Protein AF-A0A067GSX4-F1 (afdb_monomer)

Foldseek 3Di:
DVVLCVVLVVVCVVPVLPLVSLVSNLVVCVVVLVLVVSLVSLVVNLVSCPPPALLSQLVSLLSNLVSCVSVVHPNVVNVCSLVPGLVVLVVDPRHPVLSSLLSNLVSLVVCVVVVNNVVVPCPLVVSLVVCLPCVSAPPDLSSLLSNLLSCLQNVVLVSSVVRLVVLVVVLVPDDPVVVVVCVVSNVSSVVSNVVSVD

Radius of gyration: 17.96 Å; Cα contacts (8 Å, |Δi|>4): 213; chains: 1; bounding box: 49×36×46 Å

Secon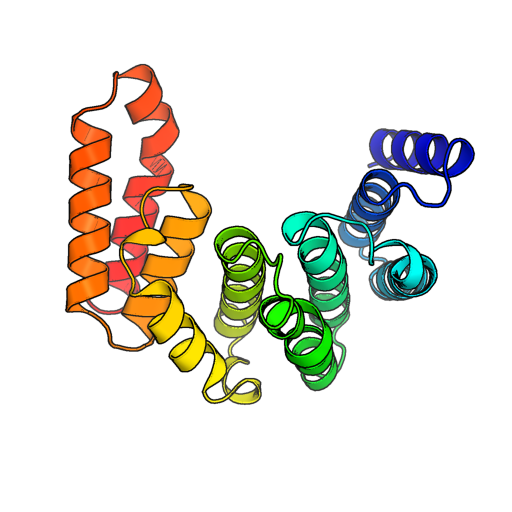dary structure (DSSP, 8-state):
-HHHHHHHHHHHHH-TT-HHHHHHHHHHHHHTT-HHHHHHHHHHHGGGGGGS-HHHHHHHHHHHHHHHHHTT--HHHHHHHIIIIIGGGGGSTT--HHHHHHHHHHHHHHHHHTT-GGGGTTHHHHHHHHHTSGGGTTS-HHHHHHHHHHHHHHT-HHHHHHHHHHHHHHHHTS-HHHHHHHHHHHHHHHHHHHHTT-

Solvent-accessible surface area (backbone atoms only — not comparable to full-atom values): 10729 Å² total; per-residue (Å²): 102,68,72,53,41,54,51,17,54,53,44,36,72,76,38,77,69,40,66,65,29,52,46,45,37,37,52,40,28,51,74,72,68,37,20,70,60,29,35,53,56,50,61,74,50,49,84,55,35,81,83,48,56,47,43,59,36,25,44,52,48,46,52,39,31,47,25,36,56,79,58,70,45,66,65,66,58,35,50,50,39,40,58,69,48,38,57,47,44,70,76,42,97,83,45,48,58,71,46,34,48,41,46,50,44,58,49,50,53,55,36,44,77,69,71,50,43,72,84,57,59,63,53,62,50,58,51,28,64,65,57,65,44,67,88,63,51,87,76,44,73,69,47,40,48,44,45,38,46,36,21,34,71,64,67,42,46,73,59,24,51,51,51,52,52,50,51,53,56,53,45,74,72,44,57,67,75,56,31,65,72,44,44,64,58,58,49,51,49,53,51,48,38,55,76,54,73,103

Sequence (198 aa):
MSDAEEAAKKGLKINKHDCWSQHALCHVLQHDCCFKEAVQFMEECSSTWSSCSSFMYTHNWWHVALCYLEGHSPMRKVLEIYDNHIWKELEKPDAVHPEVYLNALGLLLRVYVRGELDVFGNRLKVLADCVADQANWYLECHLDLLILWALANTGEVSKAEDLLKGLKSRHSKMIKKKQELMQTGVQVSSDICLICHL

Structure (mmCIF, N/CA/C/O backbone):
data_AF-A0A067GSX4-F1
#
_entry.id   AF-A0A067GSX4-F1
#
loop_
_atom_site.group_PDB
_atom_site.id
_atom_site.type_symbol
_atom_site.label_atom_id
_atom_site.label_alt_id
_atom_site.label_comp_id
_atom_site.label_asym_id
_atom_site.label_entity_id
_atom_site.label_seq_id
_atom_site.pdbx_PDB_ins_code
_atom_site.Cartn_x
_atom_site.Cartn_y
_atom_site.Cartn_z
_atom_site.occupancy
_atom_site.B_iso_or_equiv
_atom_site.auth_seq_id
_atom_site.auth_comp_id
_atom_site.auth_asym_id
_atom_site.auth_atom_id
_atom_site.pdbx_PDB_model_num
ATOM 1 N N . MET A 1 1 ? 8.974 18.436 -10.422 1.00 90.19 1 MET A N 1
ATOM 2 C CA . MET A 1 1 ? 9.584 17.091 -10.360 1.00 90.19 1 MET A CA 1
ATOM 3 C C . MET A 1 1 ? 11.029 17.013 -10.857 1.00 90.19 1 MET A C 1
ATOM 5 O O . MET A 1 1 ? 11.680 16.042 -10.506 1.00 90.19 1 MET A O 1
ATOM 9 N N . SER A 1 2 ? 11.569 18.016 -11.572 1.00 93.06 2 SER A N 1
ATOM 10 C CA . SER A 1 2 ? 12.947 17.982 -12.115 1.00 93.06 2 SER A CA 1
ATOM 11 C C . SER A 1 2 ? 14.030 17.600 -11.092 1.00 93.06 2 SER A C 1
ATOM 13 O O . SER A 1 2 ? 14.802 16.681 -11.338 1.00 93.06 2 SER A O 1
ATOM 15 N N . ASP A 1 3 ? 14.056 18.240 -9.918 1.00 96.25 3 ASP A N 1
ATOM 16 C CA . ASP A 1 3 ? 15.073 17.953 -8.890 1.00 96.25 3 ASP A CA 1
ATOM 17 C C . ASP A 1 3 ? 14.975 16.514 -8.353 1.00 96.25 3 ASP A C 1
ATOM 19 O O . ASP A 1 3 ? 15.987 15.864 -8.092 1.00 96.25 3 ASP A O 1
ATOM 23 N N . ALA A 1 4 ? 13.749 15.992 -8.220 1.00 95.94 4 ALA A N 1
ATOM 24 C CA . ALA A 1 4 ? 13.504 14.618 -7.785 1.00 95.94 4 ALA A CA 1
ATOM 25 C C . ALA A 1 4 ? 13.972 13.607 -8.842 1.00 95.94 4 ALA A C 1
ATOM 27 O O . ALA A 1 4 ? 14.595 12.601 -8.503 1.00 95.94 4 ALA A O 1
ATOM 28 N N . GLU A 1 5 ? 13.729 13.899 -10.121 1.00 97.81 5 GLU A N 1
ATOM 29 C CA . GLU A 1 5 ? 14.196 13.081 -11.238 1.00 97.81 5 GLU A CA 1
ATOM 30 C C . GLU A 1 5 ? 15.725 13.044 -11.315 1.00 97.81 5 GLU A C 1
ATOM 32 O O . GLU A 1 5 ? 16.314 11.967 -11.441 1.00 97.81 5 GLU A O 1
ATOM 37 N N . GLU A 1 6 ? 16.385 14.200 -11.202 1.00 98.12 6 GLU A N 1
ATOM 38 C CA . GLU A 1 6 ? 17.846 14.284 -11.206 1.00 98.12 6 GLU A CA 1
ATOM 39 C C . GLU A 1 6 ? 18.449 13.502 -10.033 1.00 98.12 6 GLU A C 1
ATOM 41 O O . GLU A 1 6 ? 19.374 12.704 -10.230 1.00 98.12 6 GLU A O 1
ATOM 46 N N . ALA A 1 7 ? 17.904 13.680 -8.826 1.00 98.00 7 ALA A N 1
ATOM 47 C CA . ALA A 1 7 ? 18.359 12.980 -7.631 1.00 98.00 7 ALA A CA 1
ATOM 48 C C . ALA A 1 7 ? 18.195 11.457 -7.763 1.00 98.00 7 ALA A C 1
ATOM 50 O O . ALA A 1 7 ? 19.156 10.719 -7.524 1.00 98.00 7 ALA A O 1
ATOM 51 N N . ALA A 1 8 ? 17.028 10.986 -8.214 1.00 97.75 8 ALA A N 1
ATOM 52 C CA . ALA A 1 8 ? 16.771 9.565 -8.438 1.00 97.75 8 ALA A CA 1
ATOM 53 C C . ALA A 1 8 ? 17.724 8.983 -9.495 1.00 97.75 8 ALA A C 1
ATOM 55 O O . ALA A 1 8 ? 18.383 7.969 -9.257 1.00 97.75 8 ALA A O 1
ATOM 56 N N . LYS A 1 9 ? 17.900 9.665 -10.636 1.00 97.94 9 LYS A N 1
ATOM 57 C CA . LYS A 1 9 ? 18.846 9.246 -11.685 1.00 97.94 9 LYS A CA 1
ATOM 58 C C . LYS A 1 9 ? 20.288 9.213 -11.183 1.00 97.94 9 LYS A C 1
ATOM 60 O O . LYS A 1 9 ? 21.050 8.333 -11.582 1.00 97.94 9 LYS A O 1
ATOM 65 N N . LYS A 1 10 ? 20.691 10.149 -10.321 1.00 98.25 10 LYS A N 1
ATOM 66 C CA . LYS A 1 10 ? 22.022 10.145 -9.700 1.00 98.25 10 LYS A CA 1
ATOM 67 C C . LYS A 1 10 ? 22.201 8.946 -8.767 1.00 98.25 10 LYS A C 1
ATOM 69 O O . LYS A 1 10 ? 23.243 8.299 -8.843 1.00 98.25 10 LYS A O 1
ATOM 74 N N . GLY A 1 11 ? 21.196 8.619 -7.955 1.00 98.12 11 GLY A N 1
ATOM 75 C CA . GLY A 1 11 ? 21.188 7.415 -7.120 1.00 98.12 11 GLY A CA 1
ATOM 76 C C . GLY A 1 11 ? 21.343 6.140 -7.951 1.00 98.12 11 GLY A C 1
ATOM 77 O O . GLY A 1 11 ? 22.254 5.353 -7.706 1.00 98.12 11 GLY A O 1
ATOM 78 N N . LEU A 1 12 ? 20.564 6.010 -9.028 1.00 97.94 12 LEU A N 1
ATOM 79 C CA . LEU A 1 12 ? 20.629 4.861 -9.943 1.00 97.94 12 LEU A CA 1
ATOM 80 C C . LEU A 1 12 ? 21.965 4.741 -10.691 1.00 97.94 12 LEU A C 1
ATOM 82 O O . LEU A 1 12 ? 22.393 3.631 -11.004 1.00 97.94 12 LEU A O 1
ATOM 86 N N . LYS A 1 13 ? 22.647 5.860 -10.968 1.00 98.19 13 LYS A N 1
ATOM 87 C CA . LYS A 1 13 ? 24.012 5.847 -11.526 1.00 98.19 13 LYS A CA 1
ATOM 88 C C . LYS A 1 13 ? 25.040 5.296 -10.535 1.00 98.19 13 LYS A C 1
ATOM 90 O O . LYS A 1 13 ? 26.019 4.700 -10.972 1.00 98.19 13 LYS A O 1
ATOM 95 N N . ILE A 1 14 ? 24.843 5.515 -9.234 1.00 98.19 14 ILE A N 1
ATOM 96 C CA . ILE A 1 14 ? 25.723 5.003 -8.171 1.00 98.19 14 ILE A CA 1
ATOM 97 C C . ILE A 1 14 ? 25.418 3.528 -7.902 1.00 98.19 14 ILE A C 1
ATOM 99 O O . ILE A 1 14 ? 26.329 2.705 -7.857 1.00 98.19 14 ILE A O 1
ATOM 103 N N . ASN A 1 15 ? 24.139 3.193 -7.739 1.00 97.31 15 ASN A N 1
ATOM 104 C CA . ASN A 1 15 ? 23.663 1.836 -7.527 1.00 97.31 15 ASN A CA 1
ATOM 105 C C . ASN A 1 15 ? 22.356 1.617 -8.294 1.00 97.31 15 ASN A C 1
ATOM 107 O O . ASN A 1 15 ? 21.288 2.065 -7.878 1.00 97.31 15 ASN A O 1
ATOM 111 N N . LYS A 1 16 ? 22.428 0.857 -9.389 1.00 95.69 16 LYS A N 1
ATOM 112 C CA . LYS A 1 16 ? 21.255 0.544 -10.216 1.00 95.69 16 LYS A CA 1
ATOM 113 C C . LYS A 1 16 ? 20.190 -0.264 -9.458 1.00 95.69 16 LYS A C 1
ATOM 115 O O . LYS A 1 16 ? 19.022 -0.226 -9.835 1.00 95.69 16 LYS A O 1
ATOM 120 N N . HIS A 1 17 ? 20.576 -0.984 -8.404 1.00 96.88 17 HIS A N 1
ATOM 121 C CA . HIS A 1 17 ? 19.686 -1.819 -7.590 1.00 96.88 17 HIS A CA 1
ATOM 122 C C . HIS A 1 17 ? 19.126 -1.081 -6.362 1.00 96.88 17 HIS A C 1
ATOM 124 O O . HIS A 1 17 ? 18.535 -1.706 -5.485 1.00 96.88 17 HIS A O 1
ATOM 130 N N . ASP A 1 18 ? 19.329 0.235 -6.256 1.00 97.62 18 ASP A N 1
ATOM 131 C CA . ASP A 1 18 ? 18.790 1.016 -5.147 1.00 97.62 18 ASP A CA 1
ATOM 132 C C . ASP A 1 18 ? 17.261 1.154 -5.254 1.00 97.62 18 ASP A C 1
ATOM 134 O O . ASP A 1 18 ? 16.740 1.961 -6.027 1.00 97.62 18 ASP A O 1
ATOM 138 N N . CYS A 1 19 ? 16.537 0.352 -4.467 1.00 97.62 19 CYS A N 1
ATOM 139 C CA . CYS A 1 19 ? 15.072 0.280 -4.505 1.00 97.62 19 CYS A CA 1
ATOM 140 C C . CYS A 1 19 ? 14.373 1.616 -4.199 1.00 97.62 19 CYS A C 1
ATOM 142 O O . CYS A 1 19 ? 13.288 1.864 -4.721 1.00 97.62 19 CYS A O 1
ATOM 144 N N . TRP A 1 20 ? 15.001 2.494 -3.410 1.00 98.00 20 TRP A N 1
ATOM 145 C CA . TRP A 1 20 ? 14.477 3.822 -3.088 1.00 98.00 20 TRP A CA 1
ATOM 146 C C . TRP A 1 20 ? 14.617 4.797 -4.256 1.00 98.00 20 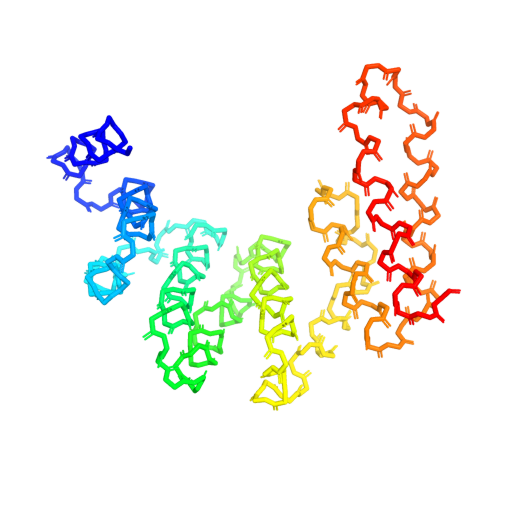TRP A C 1
ATOM 148 O O . TRP A 1 20 ? 13.688 5.548 -4.541 1.00 98.00 20 TRP A O 1
ATOM 158 N N . SER A 1 21 ? 15.739 4.767 -4.976 1.00 98.31 21 SER A N 1
ATOM 159 C CA . SER A 1 21 ? 15.932 5.575 -6.183 1.00 98.31 21 SER A CA 1
ATOM 160 C C . SER A 1 21 ? 15.008 5.119 -7.314 1.00 98.31 21 SER A C 1
ATOM 162 O O . SER A 1 21 ? 14.477 5.954 -8.044 1.00 98.31 21 SER A O 1
ATOM 164 N N . GLN A 1 22 ? 14.766 3.809 -7.438 1.00 98.38 22 GLN A N 1
ATOM 165 C CA . GLN A 1 22 ? 13.775 3.260 -8.373 1.00 98.38 22 GLN A CA 1
ATOM 166 C C . GLN A 1 22 ? 12.358 3.741 -8.011 1.00 98.38 22 GLN A C 1
ATOM 168 O O . GLN A 1 22 ? 11.659 4.297 -8.857 1.00 98.38 22 GLN A O 1
ATOM 173 N N . HIS A 1 23 ? 11.971 3.628 -6.739 1.00 98.31 23 HIS A N 1
ATOM 174 C CA . HIS A 1 23 ? 10.708 4.151 -6.211 1.00 98.31 23 HIS A CA 1
ATOM 175 C C . HIS A 1 23 ? 10.536 5.661 -6.464 1.00 98.31 23 HIS A C 1
ATOM 177 O O . HIS A 1 23 ? 9.504 6.103 -6.970 1.00 98.31 23 HIS A O 1
ATOM 183 N N . ALA A 1 24 ? 11.566 6.461 -6.180 1.00 98.31 24 ALA A N 1
ATOM 184 C CA . ALA A 1 24 ? 11.540 7.904 -6.401 1.00 98.31 24 ALA A CA 1
ATOM 185 C C . ALA A 1 24 ? 11.364 8.261 -7.886 1.00 98.31 24 ALA A C 1
ATOM 187 O O . ALA A 1 24 ? 10.609 9.177 -8.215 1.00 98.31 24 ALA A O 1
ATOM 188 N N . LEU A 1 25 ? 12.007 7.521 -8.797 1.00 98.31 25 LEU A N 1
ATOM 189 C CA . LEU A 1 25 ? 11.813 7.725 -10.233 1.00 98.31 25 LEU A CA 1
ATOM 190 C C . LEU A 1 25 ? 10.403 7.314 -10.684 1.00 98.31 25 LEU A C 1
ATOM 192 O O . LEU A 1 25 ? 9.808 8.000 -11.513 1.00 98.31 25 LEU A O 1
ATOM 196 N N . CYS A 1 26 ? 9.825 6.259 -10.103 1.00 98.44 26 CYS A N 1
ATOM 197 C CA . CYS A 1 26 ? 8.425 5.906 -10.344 1.00 98.44 26 CYS A CA 1
ATOM 198 C C . CYS A 1 26 ? 7.478 7.049 -9.959 1.00 98.44 26 CYS A C 1
ATOM 200 O O . CYS A 1 26 ? 6.568 7.366 -10.720 1.00 98.44 26 CYS A O 1
ATOM 202 N N . HIS A 1 27 ? 7.714 7.718 -8.827 1.00 98.12 27 HIS A N 1
ATOM 203 C CA . HIS A 1 27 ? 6.932 8.891 -8.432 1.00 98.12 27 HIS A CA 1
ATOM 204 C C . HIS A 1 27 ? 7.006 10.039 -9.445 1.00 98.12 27 HIS A C 1
ATOM 206 O O . HIS A 1 27 ? 5.991 10.690 -9.692 1.00 98.12 27 HIS A O 1
ATOM 212 N N . VAL A 1 28 ? 8.178 10.288 -10.038 1.00 98.31 28 VAL A N 1
ATOM 213 C CA . VAL A 1 28 ? 8.338 11.278 -11.120 1.00 98.31 28 VAL A CA 1
ATOM 214 C C . VAL A 1 28 ? 7.461 10.903 -12.310 1.00 98.31 28 VAL A C 1
ATOM 216 O O . VAL A 1 28 ? 6.629 11.701 -12.729 1.00 98.31 28 VAL A O 1
ATOM 219 N N . LEU A 1 29 ? 7.583 9.667 -12.798 1.00 98.31 29 LEU A N 1
ATOM 220 C CA . LEU A 1 29 ? 6.818 9.202 -13.957 1.00 98.31 29 LEU A CA 1
ATOM 221 C C . LEU A 1 29 ? 5.305 9.204 -13.687 1.00 98.31 29 LEU A C 1
ATOM 223 O O . LEU A 1 29 ? 4.525 9.562 -14.564 1.00 98.31 29 LEU A O 1
ATOM 227 N N . GLN A 1 30 ? 4.877 8.852 -12.472 1.00 96.88 30 GLN A N 1
ATOM 228 C CA . GLN A 1 30 ? 3.472 8.929 -12.066 1.00 96.88 30 GLN A CA 1
ATOM 229 C C . GLN A 1 30 ? 2.951 10.365 -12.027 1.00 96.88 30 GLN A C 1
ATOM 231 O O . GLN A 1 30 ? 1.843 10.615 -12.495 1.00 96.88 30 GLN A O 1
ATOM 236 N N . HIS A 1 31 ? 3.734 11.297 -11.481 1.00 97.06 31 HIS A N 1
ATOM 237 C CA . HIS A 1 31 ? 3.371 12.713 -11.447 1.00 97.06 31 HIS A CA 1
ATOM 238 C C . HIS A 1 31 ? 3.186 13.277 -12.860 1.00 97.06 31 HIS A C 1
ATOM 240 O O . HIS A 1 31 ? 2.263 14.053 -13.099 1.00 97.06 31 HIS A O 1
ATOM 246 N N . ASP A 1 32 ? 4.029 12.852 -13.797 1.00 97.56 32 ASP A N 1
ATOM 247 C CA . ASP A 1 32 ? 3.989 13.307 -15.187 1.00 97.56 32 ASP A CA 1
ATOM 248 C C . ASP A 1 32 ? 3.003 12.494 -16.054 1.00 97.56 32 ASP A C 1
ATOM 250 O O . ASP A 1 32 ? 2.958 12.650 -17.273 1.00 97.56 32 ASP A O 1
ATOM 254 N N . CYS A 1 33 ? 2.176 11.643 -15.431 1.00 97.94 33 CYS A N 1
ATOM 255 C CA . CYS A 1 33 ? 1.189 10.772 -16.079 1.00 97.94 33 CYS A CA 1
ATOM 256 C C . CYS A 1 33 ? 1.785 9.772 -17.095 1.00 97.94 33 CYS A C 1
ATOM 258 O O . CYS A 1 33 ? 1.066 9.201 -17.921 1.00 97.94 33 CYS A O 1
ATOM 260 N N . CYS A 1 34 ? 3.085 9.491 -17.005 1.00 98.25 34 CYS A N 1
ATOM 261 C CA . CYS A 1 34 ? 3.812 8.509 -17.809 1.00 98.25 34 CYS A CA 1
ATOM 262 C C . CYS A 1 34 ? 3.629 7.077 -17.268 1.00 98.25 34 CYS A C 1
ATOM 264 O O . CYS A 1 34 ? 4.590 6.346 -17.029 1.00 98.25 34 CYS A O 1
ATOM 266 N N . PHE A 1 35 ? 2.383 6.639 -17.062 1.00 98.44 35 PHE A N 1
ATOM 267 C CA . PHE A 1 35 ? 2.084 5.394 -16.336 1.00 98.44 35 PHE A CA 1
ATOM 268 C C . PHE A 1 35 ? 2.642 4.130 -16.999 1.00 98.44 35 PHE A C 1
ATOM 270 O O . PHE A 1 35 ? 3.138 3.242 -16.312 1.00 98.44 35 PHE A O 1
ATOM 277 N N . LYS A 1 36 ? 2.586 4.040 -18.333 1.00 98.19 36 LYS A N 1
ATOM 278 C CA . LYS A 1 36 ? 3.122 2.881 -19.069 1.00 98.19 36 LYS A CA 1
ATOM 279 C C . LYS A 1 36 ? 4.640 2.776 -18.928 1.00 98.19 36 LYS A C 1
ATOM 281 O O . LYS A 1 36 ? 5.158 1.683 -18.729 1.00 98.19 36 LYS A O 1
ATOM 286 N N . GLU A 1 37 ? 5.328 3.913 -18.994 1.00 98.50 37 GLU A N 1
ATOM 287 C CA . GLU A 1 37 ? 6.780 3.994 -18.810 1.00 98.50 37 GLU A CA 1
ATOM 288 C C . GLU A 1 37 ? 7.160 3.649 -17.367 1.00 98.50 37 GLU A C 1
ATOM 290 O O . GLU A 1 37 ? 8.111 2.903 -17.147 1.00 98.50 37 GLU A O 1
ATOM 295 N N . ALA A 1 38 ? 6.376 4.118 -16.388 1.00 98.56 38 ALA A N 1
ATOM 296 C CA . ALA A 1 38 ? 6.559 3.779 -14.980 1.00 98.56 38 ALA A CA 1
ATOM 297 C C . ALA A 1 38 ? 6.447 2.269 -14.731 1.00 98.56 38 ALA A C 1
ATOM 299 O O . ALA A 1 38 ? 7.326 1.699 -14.088 1.00 98.56 38 ALA A O 1
ATOM 300 N N . VAL A 1 39 ? 5.410 1.613 -15.272 1.00 98.62 39 VAL A N 1
ATOM 301 C CA . VAL A 1 39 ? 5.247 0.151 -15.176 1.00 98.62 39 VAL A CA 1
ATOM 302 C C . VAL A 1 39 ? 6.449 -0.559 -15.780 1.00 98.62 39 VAL A C 1
ATOM 304 O O . VAL A 1 39 ? 7.055 -1.381 -15.100 1.00 98.62 39 VAL A O 1
ATOM 307 N N . GLN A 1 40 ? 6.819 -0.220 -17.019 1.00 98.50 40 GLN A N 1
ATOM 308 C CA . GLN A 1 40 ? 7.935 -0.873 -17.700 1.00 98.50 40 GLN A CA 1
ATOM 309 C C . GLN A 1 40 ? 9.229 -0.747 -16.886 1.00 98.50 40 GLN A C 1
ATOM 311 O O . GLN A 1 40 ? 9.886 -1.747 -16.605 1.00 98.50 40 GLN A O 1
ATOM 316 N N . PHE A 1 41 ? 9.570 0.471 -16.462 1.00 98.44 41 PHE A N 1
ATOM 317 C CA . PHE A 1 41 ? 10.767 0.729 -15.669 1.00 98.44 41 PHE A CA 1
ATOM 318 C C . PHE A 1 41 ? 10.774 -0.059 -14.349 1.00 98.44 41 PHE A C 1
ATOM 320 O O . PHE A 1 41 ? 11.785 -0.659 -13.977 1.00 98.44 41 PHE A O 1
ATOM 327 N N . MET A 1 42 ? 9.647 -0.070 -13.637 1.00 98.38 42 MET A N 1
ATOM 328 C CA . MET A 1 42 ? 9.526 -0.747 -12.348 1.00 98.38 42 MET A CA 1
ATOM 329 C C . MET A 1 42 ? 9.597 -2.270 -12.497 1.00 98.38 42 MET A C 1
ATOM 331 O O . MET A 1 42 ? 10.323 -2.921 -11.745 1.00 98.38 42 MET A O 1
ATOM 335 N N . GLU A 1 43 ? 8.921 -2.851 -13.489 1.00 98.06 43 GLU A N 1
ATOM 336 C CA . GLU A 1 43 ? 8.983 -4.291 -13.759 1.00 98.06 43 GLU A CA 1
ATOM 337 C C . GLU A 1 43 ? 10.401 -4.736 -14.159 1.00 98.06 43 GLU A C 1
ATOM 339 O O . GLU A 1 43 ? 10.874 -5.760 -13.660 1.00 98.06 43 GLU A O 1
ATOM 344 N N . GLU A 1 44 ? 11.131 -3.941 -14.952 1.00 98.00 44 GLU A N 1
ATOM 345 C CA . GLU A 1 44 ? 12.546 -4.191 -15.283 1.00 98.00 44 GLU A CA 1
ATOM 346 C C . GLU A 1 44 ? 13.452 -4.212 -14.035 1.00 98.00 44 GLU A C 1
ATOM 348 O O . GLU A 1 44 ? 14.432 -4.960 -13.982 1.00 98.00 44 GLU A O 1
ATOM 353 N N . CYS A 1 45 ? 13.120 -3.423 -13.010 1.00 97.62 45 CYS A N 1
ATOM 354 C CA . CYS A 1 45 ? 13.859 -3.371 -11.747 1.00 97.62 45 CYS A CA 1
ATOM 355 C C . CYS A 1 45 ? 13.451 -4.460 -10.743 1.00 97.62 45 CYS A C 1
ATOM 357 O O . CYS A 1 45 ? 14.201 -4.737 -9.803 1.00 97.62 45 CYS A O 1
ATOM 359 N N . SER A 1 46 ? 12.281 -5.076 -10.917 1.00 97.62 46 SER A N 1
ATOM 360 C CA . SER A 1 46 ? 11.605 -5.868 -9.880 1.00 97.62 46 SER A CA 1
ATOM 361 C C . SER A 1 46 ? 12.406 -7.046 -9.317 1.00 97.62 46 SER A C 1
ATOM 363 O O . SER A 1 46 ? 12.290 -7.374 -8.134 1.00 97.62 46 SER A O 1
ATOM 365 N N . SER A 1 47 ? 13.288 -7.641 -10.126 1.00 96.88 47 SER A N 1
ATOM 366 C CA . SER A 1 47 ? 14.185 -8.726 -9.701 1.00 96.88 47 SER A CA 1
ATOM 367 C C . SER A 1 47 ? 15.150 -8.321 -8.579 1.00 96.88 47 SER A C 1
ATOM 369 O O . SER A 1 47 ? 15.662 -9.182 -7.870 1.00 96.88 47 SER A O 1
ATOM 371 N N . THR A 1 48 ? 15.374 -7.019 -8.384 1.00 97.00 48 THR A N 1
ATOM 372 C CA . THR A 1 48 ? 16.266 -6.479 -7.347 1.00 97.00 48 THR A CA 1
ATOM 373 C C . THR A 1 48 ? 15.586 -6.306 -5.989 1.00 97.00 48 THR A C 1
ATOM 375 O O . THR A 1 48 ? 16.267 -6.081 -4.991 1.00 97.00 48 THR A O 1
ATOM 378 N N . TRP A 1 49 ? 14.257 -6.431 -5.915 1.00 97.62 49 TRP A N 1
ATOM 379 C CA . TRP A 1 49 ? 13.507 -6.148 -4.687 1.00 97.62 49 TRP A CA 1
ATOM 380 C C . TRP A 1 49 ? 13.413 -7.329 -3.725 1.00 97.62 49 TRP A C 1
ATOM 382 O O . TRP A 1 49 ? 12.971 -7.152 -2.595 1.00 97.62 49 TRP A O 1
ATOM 392 N N . SER A 1 50 ? 13.818 -8.537 -4.127 1.00 90.62 50 SER A N 1
ATOM 393 C CA . SER A 1 50 ? 13.684 -9.732 -3.281 1.00 90.62 50 SER A CA 1
ATOM 394 C C . SER A 1 50 ? 14.474 -9.651 -1.971 1.00 90.62 50 SER A C 1
ATOM 396 O O . SER A 1 50 ? 14.163 -10.383 -1.039 1.00 90.62 50 SER A O 1
ATOM 398 N N . SER A 1 51 ? 15.490 -8.785 -1.907 1.00 90.94 51 SER A N 1
ATOM 399 C CA . SER A 1 51 ? 16.291 -8.506 -0.709 1.00 90.94 51 SER A CA 1
ATOM 400 C C . SER A 1 51 ? 15.840 -7.262 0.070 1.00 90.94 51 SER A C 1
ATOM 402 O O . SER A 1 51 ? 16.517 -6.862 1.014 1.00 90.94 51 SER A O 1
ATOM 404 N N . CYS A 1 52 ? 14.761 -6.596 -0.347 1.00 95.31 52 CYS A N 1
ATOM 405 C CA . CYS A 1 52 ? 14.199 -5.454 0.371 1.00 95.31 52 CYS A CA 1
ATOM 406 C C . CYS A 1 52 ? 13.414 -5.907 1.608 1.00 95.31 52 CYS A C 1
ATOM 408 O O . CYS A 1 52 ? 13.031 -7.069 1.724 1.00 95.31 52 CYS A O 1
ATOM 410 N N . SER A 1 53 ? 13.122 -4.964 2.511 1.00 96.81 53 SER A N 1
ATOM 411 C CA . SER A 1 53 ? 12.117 -5.194 3.552 1.00 96.81 53 SER A CA 1
ATOM 412 C C . SER A 1 53 ? 10.746 -5.476 2.934 1.00 96.81 53 SER A C 1
ATOM 414 O O . SER A 1 53 ? 10.470 -5.043 1.807 1.00 96.81 53 SER A O 1
ATOM 416 N N . SER A 1 54 ? 9.862 -6.132 3.691 1.00 97.38 54 SER A N 1
ATOM 417 C CA . SER A 1 54 ? 8.483 -6.378 3.261 1.00 97.38 54 SER A CA 1
ATOM 418 C C . SER A 1 54 ? 7.772 -5.082 2.870 1.00 97.38 54 SER A C 1
ATOM 420 O O . SER A 1 54 ? 7.083 -5.068 1.846 1.00 97.38 54 SER A O 1
ATOM 422 N N . PHE A 1 55 ? 8.003 -3.973 3.592 1.00 97.31 55 PHE A N 1
ATOM 423 C CA . PHE A 1 55 ? 7.523 -2.651 3.188 1.00 97.31 55 PHE A CA 1
ATOM 424 C C . PHE A 1 55 ? 7.979 -2.290 1.778 1.00 97.31 55 PHE A C 1
ATOM 426 O O . PHE A 1 55 ? 7.133 -2.140 0.907 1.00 97.31 55 PHE A O 1
ATOM 433 N N . MET A 1 56 ? 9.285 -2.170 1.517 1.00 98.00 56 MET A N 1
ATOM 434 C CA . MET A 1 56 ? 9.746 -1.659 0.220 1.00 98.00 56 MET A CA 1
ATOM 435 C C . MET A 1 56 ? 9.462 -2.614 -0.937 1.00 98.00 56 MET A C 1
ATOM 437 O O . MET A 1 56 ? 9.141 -2.151 -2.031 1.00 98.00 56 MET A O 1
ATOM 441 N N . TYR A 1 57 ? 9.518 -3.928 -0.704 1.00 98.56 57 TYR A N 1
ATOM 442 C CA . TYR A 1 57 ? 9.128 -4.914 -1.708 1.00 98.56 57 TYR A CA 1
ATOM 443 C C . TYR A 1 57 ? 7.661 -4.729 -2.117 1.00 98.56 57 TYR A C 1
ATOM 445 O O . TYR A 1 57 ? 7.360 -4.527 -3.295 1.00 98.56 57 TYR A O 1
ATOM 453 N N . THR A 1 58 ? 6.743 -4.740 -1.146 1.00 98.56 58 THR A N 1
ATOM 454 C CA . THR A 1 58 ? 5.307 -4.618 -1.439 1.00 98.56 58 THR A CA 1
ATOM 455 C C . THR A 1 58 ? 4.919 -3.212 -1.883 1.00 98.56 58 THR A C 1
ATOM 457 O O . THR A 1 58 ? 4.024 -3.072 -2.713 1.00 98.56 58 THR A O 1
ATOM 460 N N . HIS A 1 59 ? 5.612 -2.175 -1.414 1.00 98.44 59 HIS A N 1
ATOM 461 C CA . HIS A 1 59 ? 5.353 -0.786 -1.783 1.00 98.44 59 HIS A CA 1
ATOM 462 C C . HIS A 1 59 ? 5.756 -0.491 -3.233 1.00 98.44 59 HIS A C 1
ATOM 464 O O . HIS A 1 59 ? 5.008 0.154 -3.966 1.00 98.44 59 HIS A O 1
ATOM 470 N N . ASN A 1 60 ? 6.882 -1.028 -3.709 1.00 98.69 60 ASN A N 1
ATOM 471 C CA . ASN A 1 60 ? 7.260 -0.895 -5.118 1.00 98.69 60 ASN A CA 1
ATOM 472 C C . ASN A 1 60 ? 6.233 -1.559 -6.044 1.00 98.69 60 ASN A C 1
ATOM 474 O O . ASN A 1 60 ? 5.793 -0.946 -7.019 1.00 98.69 60 ASN A O 1
ATOM 478 N N . TRP A 1 61 ? 5.768 -2.760 -5.698 1.00 98.81 61 TRP A N 1
ATOM 479 C CA . TRP A 1 61 ? 4.676 -3.412 -6.422 1.00 98.81 61 TRP A CA 1
ATOM 480 C C . TRP A 1 61 ? 3.350 -2.656 -6.310 1.00 98.81 61 TRP A C 1
ATOM 482 O O . TRP A 1 61 ? 2.607 -2.558 -7.285 1.00 98.81 61 TRP A O 1
ATOM 492 N N . TRP A 1 62 ? 3.067 -2.044 -5.165 1.00 98.69 62 TRP A N 1
ATOM 493 C CA . TRP A 1 62 ? 1.904 -1.183 -4.989 1.00 98.69 62 TRP A CA 1
ATOM 494 C C . TRP A 1 62 ? 1.908 0.007 -5.962 1.00 98.69 62 TRP A C 1
ATOM 496 O O . TRP A 1 62 ? 0.881 0.304 -6.575 1.00 98.69 62 TRP A O 1
ATOM 506 N N . HIS A 1 63 ? 3.065 0.633 -6.202 1.00 98.69 63 HIS A N 1
ATOM 507 C CA . HIS A 1 63 ? 3.200 1.679 -7.222 1.00 98.69 63 HIS A CA 1
ATOM 508 C C . HIS A 1 63 ? 2.959 1.165 -8.646 1.00 98.69 63 HIS A C 1
ATOM 510 O O . HIS A 1 63 ? 2.309 1.855 -9.435 1.00 98.69 63 HIS A O 1
ATOM 516 N N . VAL A 1 64 ? 3.411 -0.051 -8.970 1.00 98.75 64 VAL A N 1
ATOM 517 C CA . VAL A 1 64 ? 3.098 -0.704 -10.255 1.00 98.75 64 VAL A CA 1
ATOM 518 C C . VAL A 1 64 ? 1.587 -0.895 -10.405 1.00 98.75 64 VAL A C 1
ATOM 520 O O . VAL A 1 64 ? 1.015 -0.518 -11.429 1.00 98.75 64 VAL A O 1
ATOM 523 N N . ALA A 1 65 ? 0.915 -1.399 -9.364 1.00 98.69 65 ALA A N 1
ATOM 524 C CA . ALA A 1 65 ? -0.538 -1.560 -9.344 1.00 98.69 65 ALA A CA 1
ATOM 525 C C . ALA A 1 65 ? -1.272 -0.225 -9.556 1.00 98.69 65 ALA A C 1
ATOM 527 O O . ALA A 1 65 ? -2.235 -0.166 -10.324 1.00 98.69 65 ALA A O 1
ATOM 528 N N . LEU A 1 66 ? -0.792 0.860 -8.941 1.00 98.19 66 LEU A N 1
ATOM 529 C CA . LEU A 1 66 ? -1.339 2.196 -9.173 1.00 98.19 66 LEU A CA 1
ATOM 530 C C . LEU A 1 66 ? -1.131 2.681 -10.604 1.00 98.19 66 LEU A C 1
ATOM 532 O O . LEU A 1 66 ? -2.050 3.250 -11.180 1.00 98.19 66 LEU A O 1
ATOM 536 N N . CYS A 1 67 ? 0.037 2.455 -11.202 1.00 98.56 67 CYS A N 1
ATOM 537 C CA . CYS A 1 67 ? 0.264 2.841 -12.594 1.00 98.56 67 CYS A CA 1
ATOM 538 C C . CYS A 1 67 ? -0.660 2.076 -13.551 1.00 98.56 67 CYS A C 1
ATOM 540 O O . CYS A 1 67 ? -1.190 2.671 -14.487 1.00 98.56 67 CYS A O 1
ATOM 542 N N . TYR A 1 68 ? -0.918 0.789 -13.297 1.00 98.44 68 TYR A N 1
ATOM 543 C CA . TYR A 1 68 ? -1.933 0.042 -14.043 1.00 98.44 68 TYR A CA 1
ATOM 544 C C . TYR A 1 68 ? -3.330 0.659 -13.880 1.00 98.44 68 TYR A C 1
ATOM 546 O O . TYR A 1 68 ? -4.042 0.826 -14.873 1.00 98.44 68 TYR A O 1
ATOM 554 N N . LEU A 1 69 ? -3.698 1.033 -12.652 1.00 96.56 69 LEU A N 1
ATOM 555 C CA . LEU A 1 69 ? -4.995 1.623 -12.325 1.00 96.56 69 LEU A CA 1
ATOM 556 C C . LEU A 1 69 ? -5.205 2.997 -12.992 1.00 96.56 69 LEU A C 1
ATOM 558 O O . LEU A 1 69 ? -6.202 3.196 -13.681 1.00 96.56 69 LEU A O 1
ATOM 562 N N . GLU A 1 70 ? -4.259 3.927 -12.839 1.00 96.44 70 GLU A N 1
ATOM 563 C CA . GLU A 1 70 ? -4.322 5.276 -13.434 1.00 96.44 70 GLU A CA 1
ATOM 564 C C . GLU A 1 70 ? -4.126 5.253 -14.959 1.00 96.44 70 GLU A C 1
ATOM 566 O O . GLU A 1 70 ? -4.704 6.047 -15.703 1.00 96.44 70 GLU A O 1
ATOM 571 N N . GLY A 1 71 ? -3.352 4.288 -15.458 1.00 96.62 71 GLY A N 1
ATOM 572 C CA . GLY A 1 71 ? -3.149 4.038 -16.882 1.00 96.62 71 GLY A CA 1
ATOM 573 C C . GLY A 1 71 ? -4.323 3.341 -17.578 1.00 96.62 71 GLY A C 1
ATOM 574 O O . GLY A 1 71 ? -4.176 2.969 -18.742 1.00 96.62 71 GLY A O 1
ATOM 575 N N . HIS A 1 72 ? -5.458 3.145 -16.893 1.00 94.69 72 HIS A N 1
ATOM 576 C CA . HIS A 1 72 ? -6.670 2.491 -17.408 1.00 94.69 72 HIS A CA 1
ATOM 577 C C . HIS A 1 72 ? -6.424 1.075 -17.957 1.00 94.69 72 HIS A C 1
ATOM 579 O O . HIS A 1 72 ? -7.051 0.637 -18.924 1.00 94.69 72 HIS A O 1
ATOM 585 N N . SER A 1 73 ? -5.486 0.345 -17.354 1.00 97.12 73 SER A N 1
ATOM 586 C CA . SER A 1 73 ? -5.291 -1.072 -17.664 1.00 97.12 73 SER A CA 1
ATOM 587 C C . SER A 1 73 ? -6.441 -1.911 -17.097 1.00 97.12 73 SER A C 1
ATOM 589 O O . SER A 1 73 ? -7.097 -1.490 -16.143 1.00 97.12 73 SER A O 1
ATOM 591 N N . PRO A 1 74 ? -6.701 -3.116 -17.640 1.00 97.19 74 PRO A N 1
ATOM 592 C CA . PRO A 1 74 ? -7.734 -3.991 -17.096 1.00 97.19 74 PRO A CA 1
ATOM 593 C C . PRO A 1 74 ? -7.510 -4.267 -15.605 1.00 97.19 74 PRO A C 1
ATOM 595 O O . PRO A 1 74 ? -6.402 -4.637 -15.216 1.00 97.19 74 PRO A O 1
ATOM 598 N N . MET A 1 75 ? -8.564 -4.182 -14.786 1.00 97.50 75 MET A N 1
ATOM 599 C CA . MET A 1 75 ? -8.481 -4.367 -13.325 1.00 97.50 75 MET A CA 1
ATOM 600 C C . MET A 1 75 ? -7.841 -5.704 -12.917 1.00 97.50 75 MET A C 1
ATOM 602 O O . MET A 1 75 ? -7.177 -5.799 -11.888 1.00 97.50 75 MET A O 1
ATOM 606 N N . ARG A 1 76 ? -7.949 -6.730 -13.773 1.00 97.56 76 ARG A N 1
ATOM 607 C CA . ARG A 1 76 ? -7.259 -8.015 -13.592 1.00 97.56 76 ARG A CA 1
ATOM 608 C C . ARG A 1 76 ? -5.746 -7.853 -13.390 1.00 97.56 76 ARG A C 1
ATOM 610 O O . ARG A 1 76 ? -5.183 -8.605 -12.610 1.00 97.56 76 ARG A O 1
ATOM 617 N N . LYS A 1 77 ? -5.098 -6.867 -14.021 1.00 98.12 77 LYS A N 1
ATOM 618 C CA . LYS A 1 77 ? -3.668 -6.579 -13.812 1.00 98.12 77 LYS A CA 1
ATOM 619 C C . LYS A 1 77 ? -3.380 -6.081 -12.398 1.00 98.12 77 LYS A C 1
ATOM 621 O O . LYS A 1 77 ? -2.422 -6.523 -11.781 1.00 98.12 77 LYS A O 1
ATOM 626 N N . VAL A 1 78 ? -4.235 -5.213 -11.862 1.00 98.50 78 VAL A N 1
ATOM 627 C CA . VAL A 1 78 ? -4.123 -4.718 -10.480 1.00 98.50 78 VAL A CA 1
ATOM 628 C C . VAL A 1 78 ? -4.315 -5.870 -9.486 1.00 98.50 78 VAL A C 1
ATOM 630 O O . VAL A 1 78 ? -3.540 -6.001 -8.540 1.00 98.50 78 VAL A O 1
ATOM 633 N N . LEU A 1 79 ? -5.294 -6.746 -9.741 1.00 98.69 79 LEU A N 1
ATOM 634 C CA . LEU A 1 79 ? -5.519 -7.960 -8.951 1.00 98.69 79 LEU A CA 1
ATOM 635 C C . LEU A 1 79 ? -4.328 -8.931 -9.026 1.00 98.69 79 LEU A C 1
ATOM 637 O O . LEU A 1 79 ? -3.912 -9.450 -7.997 1.00 98.69 79 LEU A O 1
ATOM 641 N N . GLU A 1 80 ? -3.746 -9.141 -10.212 1.00 98.56 80 GLU A N 1
ATOM 642 C CA . GLU A 1 80 ? -2.543 -9.967 -10.394 1.00 98.56 80 GLU A CA 1
ATOM 643 C C . GLU A 1 80 ? -1.372 -9.451 -9.545 1.00 98.56 80 GLU A C 1
ATOM 645 O O . GLU A 1 80 ? -0.676 -10.258 -8.929 1.00 98.56 80 GLU A O 1
ATOM 650 N N . ILE A 1 81 ? -1.166 -8.130 -9.465 1.00 98.75 81 ILE A N 1
ATOM 651 C CA . ILE A 1 81 ? -0.130 -7.553 -8.597 1.00 98.75 81 ILE A CA 1
ATOM 652 C C . ILE A 1 81 ? -0.450 -7.777 -7.115 1.00 98.75 81 ILE A C 1
ATOM 654 O O . ILE A 1 81 ? 0.435 -8.159 -6.344 1.00 98.75 81 ILE A O 1
ATOM 658 N N . TYR A 1 82 ? -1.706 -7.568 -6.713 1.00 98.75 82 TYR A N 1
ATOM 659 C CA . TYR A 1 82 ? -2.132 -7.812 -5.338 1.00 98.75 82 TYR A CA 1
ATOM 660 C C . TYR A 1 82 ? -1.877 -9.268 -4.928 1.00 98.75 82 TYR A C 1
ATOM 662 O O . TYR A 1 82 ? -1.176 -9.499 -3.946 1.00 98.75 82 TYR A O 1
ATOM 670 N N . ASP A 1 83 ? -2.388 -10.236 -5.692 1.00 98.62 83 ASP A N 1
ATOM 671 C CA . ASP A 1 83 ? -2.324 -11.658 -5.338 1.00 98.62 83 ASP A CA 1
ATOM 672 C C . ASP A 1 83 ? -0.877 -12.191 -5.389 1.00 98.62 83 ASP A C 1
ATOM 674 O O . ASP A 1 83 ? -0.449 -12.906 -4.481 1.00 98.62 83 ASP A O 1
ATOM 678 N N . ASN A 1 84 ? -0.094 -11.830 -6.415 1.00 98.38 84 ASN A N 1
ATOM 679 C CA . ASN A 1 84 ? 1.222 -12.443 -6.651 1.00 98.38 84 ASN A CA 1
ATOM 680 C C . ASN A 1 84 ? 2.389 -11.749 -5.947 1.00 98.38 84 ASN A C 1
ATOM 682 O O . ASN A 1 84 ? 3.434 -12.375 -5.762 1.00 98.38 84 ASN A O 1
ATOM 686 N N . HIS A 1 85 ? 2.244 -10.478 -5.571 1.00 98.19 85 HIS A N 1
ATOM 687 C CA . HIS A 1 85 ? 3.353 -9.711 -5.009 1.00 98.19 85 HIS A CA 1
ATOM 688 C C . HIS A 1 85 ? 3.048 -9.128 -3.638 1.00 98.19 85 HIS A C 1
ATOM 690 O O . HIS A 1 85 ? 3.867 -9.274 -2.737 1.00 98.19 85 HIS A O 1
ATOM 696 N N . ILE A 1 86 ? 1.888 -8.500 -3.447 1.00 98.50 86 ILE A N 1
ATOM 697 C CA . ILE A 1 86 ? 1.569 -7.879 -2.155 1.00 98.50 86 ILE A CA 1
ATOM 698 C C . ILE A 1 86 ? 1.150 -8.950 -1.148 1.00 98.50 86 ILE A C 1
ATOM 700 O O . ILE A 1 86 ? 1.794 -9.113 -0.118 1.00 98.50 86 ILE A O 1
ATOM 704 N N . TRP A 1 87 ? 0.103 -9.716 -1.455 1.00 98.25 87 TRP A N 1
ATOM 705 C CA . TRP A 1 87 ? -0.421 -10.746 -0.560 1.00 98.25 87 TRP A CA 1
ATOM 706 C C . TRP A 1 87 ? 0.564 -11.901 -0.375 1.00 98.25 87 TRP A C 1
ATOM 708 O O . TRP A 1 87 ? 0.762 -12.376 0.741 1.00 98.25 87 TRP A O 1
ATOM 718 N N . LYS A 1 88 ? 1.244 -12.301 -1.458 1.00 97.69 88 LYS A N 1
ATOM 719 C CA . LYS A 1 88 ? 2.241 -13.380 -1.447 1.00 97.69 88 LYS A CA 1
ATOM 720 C C . LYS A 1 88 ? 3.381 -13.146 -0.453 1.00 97.69 88 LYS A C 1
ATOM 722 O O . LYS A 1 88 ? 3.944 -14.113 0.050 1.00 97.69 88 LYS A O 1
ATOM 727 N N . GLU A 1 89 ? 3.710 -11.889 -0.150 1.00 98.06 89 GLU A N 1
ATOM 728 C CA . GLU A 1 89 ? 4.745 -11.549 0.830 1.00 98.06 89 GLU A CA 1
ATOM 729 C C . GLU A 1 89 ? 4.437 -12.121 2.220 1.00 98.06 89 GLU A C 1
ATOM 731 O O . GLU A 1 89 ? 5.358 -12.563 2.897 1.00 98.06 89 GLU A O 1
ATOM 736 N N . LEU A 1 90 ? 3.160 -12.194 2.618 1.00 97.00 90 LEU A N 1
ATOM 737 C CA . LEU A 1 90 ? 2.743 -12.737 3.920 1.00 97.00 90 LEU A CA 1
ATOM 738 C C . LEU A 1 90 ? 3.083 -14.223 4.098 1.00 97.00 90 LEU A C 1
ATOM 740 O O . LEU A 1 90 ? 3.092 -14.719 5.219 1.00 97.00 90 LEU A O 1
ATOM 744 N N . GLU A 1 91 ? 3.359 -14.948 3.012 1.00 95.88 91 GLU A N 1
ATOM 745 C CA . GLU A 1 91 ? 3.764 -16.353 3.084 1.00 95.88 91 GLU A CA 1
ATOM 746 C C . GLU A 1 91 ? 5.244 -16.528 3.463 1.00 95.88 91 GLU A C 1
ATOM 748 O O . GLU A 1 91 ? 5.672 -17.646 3.766 1.00 95.88 91 GLU A O 1
ATOM 753 N N . LYS A 1 92 ? 6.049 -15.456 3.436 1.00 95.94 92 LYS A N 1
ATOM 754 C CA . LYS A 1 92 ? 7.460 -15.539 3.819 1.00 95.94 92 LYS A CA 1
ATOM 755 C C . LYS A 1 92 ? 7.608 -15.668 5.342 1.00 95.94 92 LYS A C 1
ATOM 757 O O . LYS A 1 92 ? 6.949 -14.938 6.081 1.00 95.94 92 LYS A O 1
ATOM 762 N N . PRO A 1 93 ? 8.518 -16.530 5.839 1.00 94.19 93 PRO A N 1
ATOM 763 C CA . PRO A 1 93 ? 8.729 -16.707 7.279 1.00 94.19 93 PRO A CA 1
ATOM 764 C C . PRO A 1 93 ? 9.160 -15.435 8.022 1.00 94.19 93 PRO A C 1
ATOM 766 O O . PRO A 1 93 ? 8.916 -15.312 9.219 1.00 94.19 93 PRO A O 1
ATOM 769 N N . ASP A 1 94 ? 9.823 -14.514 7.328 1.00 94.00 94 ASP A N 1
ATOM 770 C CA . ASP A 1 94 ? 10.368 -13.259 7.847 1.00 94.00 94 ASP A CA 1
ATOM 771 C C . ASP A 1 94 ? 9.517 -12.029 7.485 1.00 94.00 94 ASP A C 1
ATOM 773 O O . ASP A 1 94 ? 9.952 -10.896 7.694 1.00 94.00 94 ASP A O 1
ATOM 777 N N . ALA A 1 95 ? 8.296 -12.233 6.977 1.00 95.12 95 ALA A N 1
ATOM 778 C CA . ALA A 1 95 ? 7.414 -11.148 6.571 1.00 95.12 95 ALA A CA 1
ATOM 779 C C . ALA A 1 95 ? 7.025 -10.231 7.742 1.00 95.12 95 ALA A C 1
ATOM 781 O O . ALA A 1 95 ? 6.481 -10.671 8.764 1.00 95.12 95 ALA A O 1
ATOM 782 N N . VAL A 1 96 ? 7.193 -8.919 7.558 1.00 96.50 96 VAL A N 1
ATOM 783 C CA . VAL A 1 96 ? 6.713 -7.913 8.516 1.00 96.50 96 VAL A CA 1
ATOM 784 C C . VAL A 1 96 ? 5.258 -7.575 8.196 1.00 96.50 96 VAL A C 1
ATOM 786 O O . VAL A 1 96 ? 4.956 -6.712 7.374 1.00 96.50 96 VAL A O 1
ATOM 789 N N . HIS A 1 97 ? 4.334 -8.276 8.852 1.00 96.88 97 HIS A N 1
ATOM 790 C CA . HIS A 1 97 ? 2.911 -8.265 8.503 1.00 96.88 97 HIS A CA 1
ATOM 791 C C . HIS A 1 97 ? 2.273 -6.858 8.488 1.00 96.88 97 HIS A C 1
ATOM 793 O O . HIS A 1 97 ? 1.625 -6.537 7.491 1.00 96.88 97 HIS A O 1
ATOM 799 N N . PRO A 1 98 ? 2.488 -5.970 9.489 1.00 97.00 98 PRO A N 1
ATOM 800 C CA . PRO A 1 98 ? 1.908 -4.622 9.464 1.00 97.00 98 PRO A CA 1
ATOM 801 C C . PRO A 1 98 ? 2.319 -3.785 8.243 1.00 97.00 98 PRO A C 1
ATOM 803 O O . PRO A 1 98 ? 1.513 -3.014 7.723 1.00 97.00 98 PRO A O 1
ATOM 806 N N . GLU A 1 99 ? 3.550 -3.958 7.749 1.00 96.94 99 GLU A N 1
ATOM 807 C CA . GLU A 1 99 ? 4.043 -3.260 6.555 1.00 96.94 99 GLU A CA 1
ATOM 808 C C . GLU A 1 99 ? 3.324 -3.735 5.286 1.00 96.94 99 GLU A C 1
ATOM 810 O O . GLU A 1 99 ? 2.971 -2.928 4.424 1.00 96.94 99 GLU A O 1
ATOM 815 N N . VAL A 1 100 ? 3.061 -5.040 5.184 1.00 98.31 100 VAL A N 1
ATOM 816 C CA . VAL A 1 100 ? 2.312 -5.617 4.061 1.00 98.31 100 VAL A CA 1
ATOM 817 C C . VAL A 1 100 ? 0.842 -5.205 4.121 1.00 98.31 100 VAL A C 1
ATOM 819 O O . VAL A 1 100 ? 0.274 -4.811 3.100 1.00 98.31 100 VAL A O 1
ATOM 822 N N . TYR A 1 101 ? 0.228 -5.230 5.309 1.00 98.50 101 TYR A N 1
ATOM 823 C CA . TYR A 1 101 ? -1.162 -4.811 5.508 1.00 98.50 101 TYR A CA 1
ATOM 824 C C . TYR A 1 101 ? -1.390 -3.354 5.114 1.00 98.50 101 TYR A C 1
ATOM 826 O O . TYR A 1 101 ? -2.391 -3.063 4.459 1.00 98.50 101 TYR A O 1
ATOM 834 N N . LEU A 1 102 ? -0.453 -2.456 5.436 1.00 98.31 102 LEU A N 1
ATOM 835 C CA . LEU A 1 102 ? -0.501 -1.051 5.025 1.00 98.31 102 LEU A CA 1
ATOM 836 C C . LEU A 1 102 ? -0.641 -0.918 3.499 1.00 98.31 102 LEU A C 1
ATOM 838 O O . LEU A 1 102 ? -1.553 -0.245 3.012 1.00 98.31 102 LEU A O 1
ATOM 842 N N . ASN A 1 103 ? 0.216 -1.603 2.737 1.00 98.50 103 ASN A N 1
ATOM 843 C CA . ASN A 1 103 ? 0.182 -1.566 1.273 1.00 98.50 103 ASN A CA 1
ATOM 844 C C . ASN A 1 103 ? -1.067 -2.265 0.706 1.00 98.50 103 ASN A C 1
ATOM 846 O O . ASN A 1 103 ? -1.724 -1.734 -0.194 1.00 98.50 103 ASN A O 1
ATOM 850 N N . ALA A 1 104 ? -1.443 -3.423 1.252 1.00 98.69 104 ALA A N 1
ATOM 851 C CA . ALA A 1 104 ? -2.613 -4.182 0.817 1.00 98.69 104 ALA A CA 1
ATOM 852 C C . ALA A 1 104 ? -3.922 -3.400 1.025 1.00 98.69 104 ALA A C 1
ATOM 854 O O . ALA A 1 104 ? -4.702 -3.238 0.083 1.00 98.69 104 ALA A O 1
ATOM 855 N N . LEU A 1 105 ? -4.144 -2.859 2.228 1.00 98.56 105 LEU A 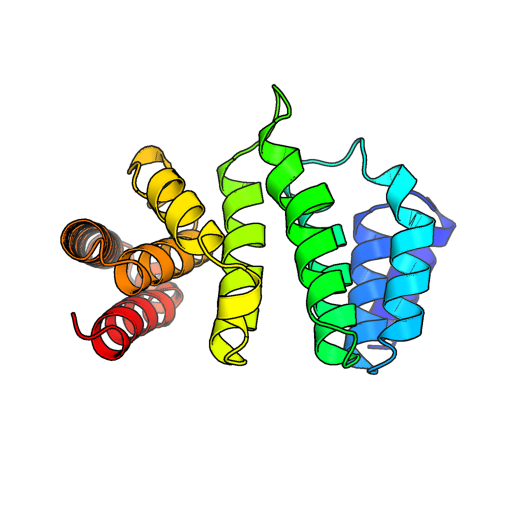N 1
ATOM 856 C CA . LEU A 1 105 ? -5.319 -2.046 2.543 1.00 98.56 105 LEU A CA 1
ATOM 857 C C . LEU A 1 105 ? -5.334 -0.749 1.729 1.00 98.56 105 LEU A C 1
ATOM 859 O O . LEU A 1 105 ? -6.374 -0.369 1.193 1.00 98.56 105 LEU A O 1
ATOM 863 N N . GLY A 1 106 ? -4.180 -0.090 1.584 1.00 98.12 106 GLY A N 1
ATOM 864 C CA . GLY A 1 106 ? -4.060 1.145 0.813 1.00 98.12 106 GLY A CA 1
ATOM 865 C C . GLY A 1 106 ? -4.387 0.973 -0.675 1.00 98.12 106 GLY A C 1
ATOM 866 O O . GLY A 1 106 ? -4.892 1.914 -1.300 1.00 98.12 106 GLY A O 1
ATOM 867 N N . LEU A 1 107 ? -4.122 -0.211 -1.248 1.00 98.69 107 LEU A N 1
ATOM 868 C CA . LEU A 1 107 ? -4.543 -0.564 -2.609 1.00 98.69 107 LEU A CA 1
ATOM 869 C C . LEU A 1 107 ? -6.047 -0.834 -2.674 1.00 98.69 107 LEU A C 1
ATOM 871 O O . LEU A 1 107 ? -6.733 -0.253 -3.514 1.00 98.69 107 LEU A O 1
ATOM 875 N N . LEU A 1 108 ? -6.567 -1.670 -1.771 1.00 98.50 108 LEU A N 1
ATOM 876 C CA . LEU A 1 108 ? -7.988 -2.025 -1.752 1.00 98.50 108 LEU A CA 1
ATOM 877 C C . LEU A 1 108 ? -8.887 -0.807 -1.529 1.00 98.50 108 LEU A C 1
ATOM 879 O O . LEU A 1 108 ? -9.917 -0.701 -2.188 1.00 98.50 108 LEU A O 1
ATOM 883 N N . LEU A 1 109 ? -8.482 0.148 -0.688 1.00 97.69 109 LEU A N 1
ATOM 884 C CA . LEU A 1 109 ? -9.211 1.406 -0.510 1.00 97.69 109 LEU A CA 1
ATOM 885 C C . LEU A 1 109 ? -9.321 2.187 -1.828 1.00 97.69 109 LEU A C 1
ATOM 887 O O . LEU A 1 109 ? -10.385 2.706 -2.154 1.00 97.69 109 LEU A O 1
ATOM 891 N N . ARG A 1 110 ? -8.245 2.252 -2.622 1.00 97.00 110 ARG A N 1
ATOM 892 C CA . ARG A 1 110 ? -8.259 2.947 -3.923 1.00 97.00 110 ARG A CA 1
ATOM 893 C C . ARG A 1 110 ? -9.142 2.243 -4.946 1.00 97.00 110 ARG A C 1
ATOM 895 O O . ARG A 1 110 ? -9.842 2.912 -5.701 1.00 97.00 110 ARG A O 1
ATOM 902 N N . VAL A 1 111 ? -9.129 0.913 -4.955 1.00 97.62 111 VAL A N 1
ATOM 903 C CA . VAL A 1 111 ? -10.027 0.110 -5.795 1.00 97.62 111 VAL A CA 1
ATOM 904 C C . VAL A 1 111 ? -11.487 0.315 -5.371 1.00 97.62 111 VAL A C 1
ATOM 906 O O . VAL A 1 111 ? -12.347 0.535 -6.223 1.00 97.62 111 VAL A O 1
ATOM 909 N N . TYR A 1 112 ? -11.763 0.320 -4.065 1.00 96.44 112 TYR A N 1
ATOM 910 C CA . TYR A 1 112 ? -13.091 0.575 -3.505 1.00 96.44 112 TYR A CA 1
ATOM 911 C C . TYR A 1 112 ? -13.636 1.948 -3.901 1.00 96.44 112 TYR A C 1
ATOM 913 O O . TYR A 1 112 ? -14.754 2.039 -4.400 1.00 96.44 112 TYR A O 1
ATOM 921 N N . VAL A 1 113 ? -12.836 3.009 -3.759 1.00 94.56 113 VAL A N 1
ATOM 922 C CA . VAL A 1 113 ? -13.238 4.376 -4.139 1.00 94.56 113 VAL A CA 1
ATOM 923 C C . VAL A 1 113 ? -13.572 4.486 -5.634 1.00 94.56 113 VAL A C 1
ATOM 925 O O . VAL A 1 113 ? -14.379 5.328 -6.020 1.00 94.56 113 VAL A O 1
ATOM 928 N N . ARG A 1 114 ? -13.003 3.619 -6.479 1.00 94.88 114 ARG A N 1
ATOM 929 C CA . ARG A 1 114 ? -13.312 3.542 -7.916 1.00 94.88 114 ARG A CA 1
ATOM 930 C C . ARG A 1 114 ? -14.526 2.671 -8.250 1.00 94.88 114 ARG A C 1
ATOM 932 O O . ARG A 1 114 ? -14.892 2.602 -9.416 1.00 94.88 114 ARG A O 1
ATOM 939 N N . GLY A 1 115 ? -15.149 2.030 -7.261 1.00 95.75 115 GLY A N 1
ATOM 940 C CA . GLY A 1 115 ? -16.297 1.143 -7.462 1.00 95.75 115 GLY A CA 1
ATOM 941 C C . GLY A 1 115 ? -15.936 -0.222 -8.055 1.00 95.75 115 GLY A C 1
ATOM 942 O O . GLY A 1 115 ? -16.798 -0.882 -8.617 1.00 95.75 115 GLY A O 1
ATOM 943 N N . G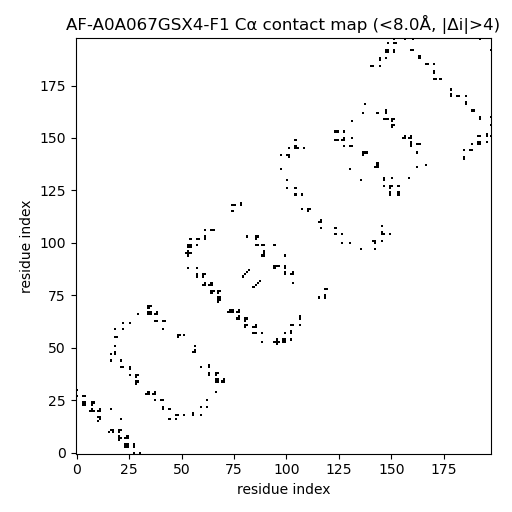LU A 1 116 ? -14.676 -0.650 -7.940 1.00 96.44 116 GLU A N 1
ATOM 944 C CA . GLU A 1 116 ? -14.138 -1.836 -8.633 1.00 96.44 116 GLU A CA 1
ATOM 945 C C . GLU A 1 116 ? -13.793 -2.986 -7.669 1.00 96.44 116 GLU A C 1
ATOM 947 O O . GLU A 1 116 ? -13.086 -3.937 -8.015 1.00 96.44 116 GLU A O 1
ATOM 952 N N . LEU A 1 117 ? -14.269 -2.905 -6.421 1.00 95.88 117 LEU A N 1
ATOM 953 C CA . LEU A 1 117 ? -13.925 -3.873 -5.376 1.00 95.88 117 LEU A CA 1
ATOM 954 C C . LEU A 1 117 ? -14.457 -5.283 -5.678 1.00 95.88 117 LEU A C 1
ATOM 956 O O . LEU A 1 117 ? -13.837 -6.262 -5.264 1.00 95.88 117 LEU A O 1
ATOM 960 N N . ASP A 1 118 ? -15.535 -5.404 -6.458 1.00 96.50 118 ASP A N 1
ATOM 961 C CA . ASP A 1 118 ? -16.120 -6.691 -6.856 1.00 96.50 118 ASP A CA 1
ATOM 962 C C . ASP A 1 118 ? -15.106 -7.606 -7.557 1.00 96.50 118 ASP A C 1
ATOM 964 O O . ASP A 1 118 ? -15.120 -8.823 -7.358 1.00 96.50 118 ASP A O 1
ATOM 968 N N . VAL A 1 119 ? -14.158 -7.033 -8.310 1.00 97.31 119 VAL A N 1
ATOM 969 C CA . VAL A 1 119 ? -13.086 -7.785 -8.985 1.00 97.31 119 VAL A CA 1
ATOM 970 C C . VAL A 1 119 ? -12.185 -8.512 -7.980 1.00 97.31 119 VAL A C 1
ATOM 972 O O . VAL A 1 119 ? -11.645 -9.576 -8.283 1.00 97.31 119 VAL A O 1
ATOM 975 N N . PHE A 1 120 ? -12.057 -7.981 -6.765 1.00 97.75 120 PHE A N 1
ATOM 976 C CA . PHE A 1 120 ? -11.284 -8.581 -5.682 1.00 97.75 120 PHE A CA 1
ATOM 977 C C . PHE A 1 120 ? -12.118 -9.590 -4.870 1.00 97.75 120 PHE A C 1
ATOM 979 O O . PHE A 1 120 ? -11.560 -10.392 -4.123 1.00 97.75 120 PHE A O 1
ATOM 986 N N . GLY A 1 121 ? -13.441 -9.655 -5.012 1.00 96.44 121 GLY A N 1
ATOM 9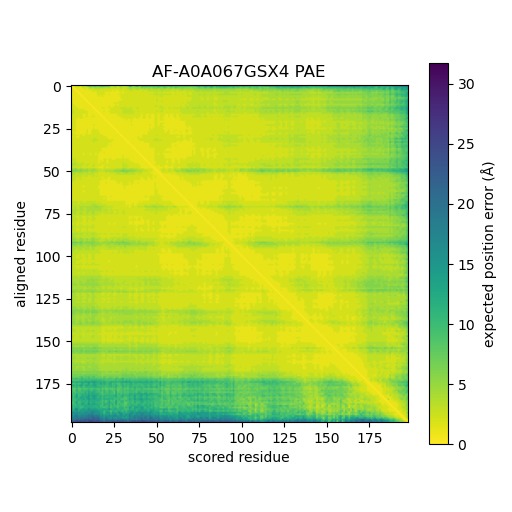87 C CA . GLY A 1 121 ? -14.276 -10.582 -4.238 1.00 96.44 121 GLY A CA 1
ATOM 988 C C . GLY A 1 121 ? -13.995 -10.497 -2.727 1.00 96.44 121 GLY A C 1
ATOM 989 O O . GLY A 1 121 ? -14.012 -9.423 -2.138 1.00 96.44 121 GLY A O 1
ATOM 990 N N . ASN A 1 122 ? -13.668 -11.625 -2.085 1.00 96.94 122 ASN A N 1
ATOM 991 C CA . ASN A 1 122 ? -13.537 -11.699 -0.622 1.00 96.94 122 ASN A CA 1
ATOM 992 C C . ASN A 1 122 ? -12.207 -11.181 -0.028 1.00 96.94 122 ASN A C 1
ATOM 994 O O . ASN A 1 122 ? -12.031 -11.295 1.185 1.00 96.94 122 ASN A O 1
ATOM 998 N N . ARG A 1 123 ? -11.257 -10.634 -0.809 1.00 98.31 123 ARG A N 1
ATOM 999 C CA . ARG A 1 123 ? -9.917 -10.281 -0.270 1.00 98.31 123 ARG A CA 1
ATOM 1000 C C . ARG A 1 123 ? -9.980 -9.211 0.818 1.00 98.31 123 ARG A C 1
ATOM 1002 O O . ARG A 1 123 ? -9.259 -9.329 1.801 1.00 98.31 123 ARG A O 1
ATOM 1009 N N . LEU A 1 124 ? -10.866 -8.217 0.691 1.00 98.25 124 LEU A N 1
ATOM 1010 C CA . LEU A 1 124 ? -11.037 -7.211 1.744 1.00 98.25 124 LEU A CA 1
ATOM 1011 C C . LEU A 1 124 ? -11.505 -7.848 3.057 1.00 98.25 124 LEU A C 1
ATOM 1013 O O . LEU A 1 124 ? -10.972 -7.515 4.107 1.00 98.25 124 LEU A O 1
ATOM 1017 N N . LYS A 1 125 ? -12.442 -8.801 2.993 1.00 97.94 125 LYS A N 1
ATOM 1018 C CA . LYS A 1 125 ? -12.920 -9.530 4.173 1.00 97.94 125 LYS A CA 1
ATOM 1019 C C . LYS A 1 125 ? -11.808 -10.352 4.822 1.00 97.94 125 LYS A C 1
ATOM 1021 O O . LYS A 1 125 ? -11.590 -10.227 6.017 1.00 97.94 125 LYS A O 1
ATOM 1026 N N . VAL A 1 126 ? -11.067 -11.125 4.026 1.00 98.06 126 VAL A N 1
ATOM 1027 C CA . VAL A 1 126 ? -9.922 -11.909 4.522 1.00 98.06 126 VAL A CA 1
ATOM 1028 C C . VAL A 1 126 ? -8.893 -11.001 5.198 1.00 98.06 126 VAL A C 1
ATOM 1030 O O . VAL A 1 126 ? -8.420 -11.307 6.287 1.00 98.06 126 VAL A O 1
ATOM 1033 N N . LEU A 1 127 ? -8.568 -9.862 4.583 1.00 97.81 127 LEU A N 1
ATOM 1034 C CA . LEU A 1 127 ? -7.610 -8.922 5.152 1.00 97.81 127 LEU A CA 1
ATOM 1035 C C . LEU A 1 127 ? -8.151 -8.244 6.421 1.00 97.81 127 LEU A C 1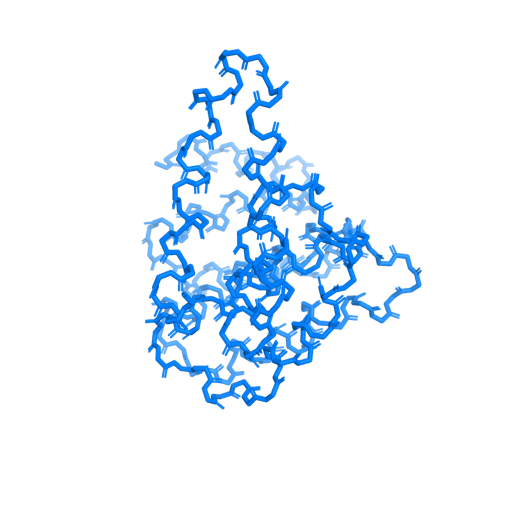
ATOM 1037 O O . LEU A 1 127 ? -7.387 -8.079 7.367 1.00 97.81 127 LEU A O 1
ATOM 1041 N N . ALA A 1 128 ? -9.445 -7.907 6.477 1.00 98.06 128 ALA A N 1
ATOM 1042 C CA . ALA A 1 128 ? -10.101 -7.386 7.679 1.00 98.06 128 ALA A CA 1
ATOM 1043 C C . ALA A 1 128 ? -10.042 -8.385 8.846 1.00 98.06 128 ALA A C 1
ATOM 1045 O O . ALA A 1 128 ? -9.717 -7.989 9.966 1.00 98.06 128 ALA A O 1
ATOM 1046 N N . ASP A 1 129 ? -10.262 -9.676 8.577 1.00 97.56 129 ASP A N 1
ATOM 1047 C CA . ASP A 1 129 ? -10.126 -10.744 9.574 1.00 97.56 129 ASP A CA 1
ATOM 1048 C C . ASP A 1 129 ? -8.689 -10.818 10.125 1.00 97.56 129 ASP A C 1
ATOM 1050 O O . ASP A 1 129 ? -8.498 -10.997 11.329 1.00 97.56 129 ASP A O 1
ATOM 1054 N N . CYS A 1 130 ? -7.671 -10.617 9.279 1.00 96.75 130 CYS A N 1
ATOM 1055 C CA . CYS A 1 130 ? -6.267 -10.579 9.705 1.00 96.75 130 CYS A CA 1
ATOM 1056 C C . CYS A 1 130 ? -5.941 -9.365 10.591 1.00 96.75 130 CYS A C 1
ATOM 1058 O O . CYS A 1 130 ? -5.233 -9.501 11.590 1.00 96.75 130 CYS A O 1
ATOM 1060 N N . VAL A 1 131 ? -6.443 -8.175 10.244 1.00 97.44 131 VAL A N 1
ATOM 1061 C CA . VAL A 1 131 ? -6.134 -6.928 10.976 1.00 97.44 131 VAL A CA 1
ATOM 1062 C C . VAL A 1 131 ? -7.062 -6.656 12.164 1.00 97.44 131 VAL A C 1
ATOM 1064 O O . VAL A 1 131 ? -6.865 -5.693 12.908 1.00 97.44 131 VAL A O 1
ATOM 1067 N N . ALA A 1 132 ? -8.055 -7.519 12.375 1.00 97.00 132 ALA A N 1
ATOM 1068 C CA . ALA A 1 132 ? -8.911 -7.512 13.553 1.00 97.00 132 ALA A CA 1
ATOM 1069 C C . ALA A 1 132 ? -8.156 -7.819 14.858 1.00 97.00 132 ALA A C 1
ATOM 1071 O O . ALA A 1 132 ? -8.647 -7.474 15.934 1.00 97.00 132 ALA A O 1
ATOM 1072 N N . ASP A 1 133 ? -6.988 -8.465 14.781 1.00 95.00 133 ASP A N 1
ATOM 1073 C CA . ASP A 1 133 ? -6.105 -8.635 15.932 1.00 95.00 133 ASP A CA 1
ATOM 1074 C C . ASP A 1 133 ? -5.563 -7.270 16.385 1.00 95.00 133 ASP A C 1
ATOM 1076 O O . ASP A 1 133 ? -4.890 -6.563 15.626 1.00 95.00 133 ASP A O 1
ATOM 1080 N N . GLN A 1 134 ? -5.829 -6.925 17.650 1.00 94.81 134 GLN A N 1
ATOM 1081 C CA . GLN A 1 134 ? -5.403 -5.672 18.273 1.00 94.81 134 GLN A CA 1
ATOM 1082 C C . GLN A 1 134 ? -3.880 -5.508 18.325 1.00 94.81 134 GLN A C 1
ATOM 1084 O O . GLN A 1 134 ? -3.404 -4.387 18.509 1.00 94.81 134 GLN A O 1
ATOM 1089 N N . ALA A 1 135 ? -3.102 -6.578 18.130 1.00 95.62 135 ALA A N 1
ATOM 1090 C CA . ALA A 1 135 ? -1.651 -6.498 17.963 1.00 95.62 135 ALA A CA 1
ATOM 1091 C C . ALA A 1 135 ? -1.230 -5.608 16.777 1.00 95.62 135 ALA A C 1
ATOM 1093 O O . ALA A 1 135 ? -0.122 -5.073 16.779 1.00 95.62 135 ALA A O 1
ATOM 1094 N N . ASN A 1 136 ? -2.112 -5.413 15.790 1.00 94.94 136 ASN A N 1
ATOM 1095 C CA . ASN A 1 136 ? -1.871 -4.535 14.644 1.00 94.94 136 ASN A CA 1
ATOM 1096 C C . ASN A 1 136 ? -2.251 -3.067 14.906 1.00 94.94 136 ASN A C 1
ATOM 1098 O O . ASN A 1 136 ? -1.983 -2.212 14.065 1.00 94.94 136 ASN A O 1
ATOM 1102 N N . TRP A 1 137 ? -2.901 -2.765 16.034 1.00 96.38 137 TRP A N 1
ATOM 1103 C CA . TRP A 1 137 ? -3.474 -1.447 16.302 1.00 96.38 137 TRP A CA 1
ATOM 1104 C C . TRP A 1 137 ? -2.471 -0.533 17.008 1.00 96.38 137 TRP A C 1
ATOM 1106 O O . TRP A 1 137 ? -1.641 -0.962 17.813 1.00 96.38 137 TRP A O 1
ATOM 1116 N N . TYR A 1 138 ? -2.592 0.767 16.762 1.00 94.75 138 TYR A N 1
ATOM 1117 C CA . TYR A 1 138 ? -1.794 1.835 17.363 1.00 94.75 138 TYR A CA 1
ATOM 1118 C C . TYR A 1 138 ? -0.298 1.798 17.033 1.00 94.75 138 TYR A C 1
ATOM 1120 O O . TYR A 1 138 ? 0.485 2.478 17.713 1.00 94.75 138 TYR A O 1
ATOM 1128 N N . LEU A 1 139 ? 0.088 1.014 16.022 1.00 92.81 139 LEU A N 1
ATOM 1129 C CA . LEU A 1 139 ? 1.457 0.922 15.518 1.00 92.81 139 LEU A CA 1
ATOM 1130 C C . LEU A 1 139 ? 1.810 2.159 14.691 1.00 92.81 139 LEU A C 1
ATOM 1132 O O . LEU A 1 139 ? 2.854 2.779 14.898 1.00 92.81 139 LEU A O 1
ATOM 1136 N N . GLU A 1 140 ? 0.914 2.542 13.786 1.00 90.69 140 GLU A N 1
ATOM 1137 C CA . GLU A 1 140 ? 1.075 3.669 12.880 1.00 90.69 140 GLU A CA 1
ATOM 1138 C C . GLU A 1 140 ? -0.319 4.210 12.508 1.00 90.69 140 GLU A C 1
ATOM 1140 O O . GLU A 1 140 ? -1.262 3.452 12.302 1.00 90.69 140 GLU A O 1
ATOM 1145 N N . CYS A 1 141 ? -0.461 5.537 12.477 1.00 90.19 141 CYS A N 1
ATOM 1146 C CA . CYS A 1 141 ? -1.757 6.211 12.365 1.00 90.19 141 CYS A CA 1
ATOM 1147 C C . CYS A 1 141 ? -2.447 5.946 11.019 1.00 90.19 141 CYS A C 1
ATOM 1149 O O . CYS A 1 141 ? -3.662 5.776 10.964 1.00 90.19 141 CYS A O 1
ATOM 1151 N N . HIS A 1 142 ? -1.690 5.922 9.923 1.00 91.19 142 HIS A N 1
ATOM 1152 C CA . HIS A 1 142 ? -2.223 5.630 8.599 1.00 91.19 142 HIS A CA 1
ATOM 1153 C C . HIS A 1 142 ? -2.679 4.166 8.495 1.00 91.19 142 HIS A C 1
ATOM 1155 O O . HIS A 1 142 ? -3.777 3.923 7.993 1.00 91.19 142 HIS A O 1
ATOM 1161 N N . LEU A 1 143 ? -1.933 3.208 9.050 1.00 96.12 143 LEU A N 1
ATOM 1162 C CA . LEU A 1 143 ? -2.396 1.825 9.164 1.00 96.12 143 LEU A CA 1
ATOM 1163 C C . LEU A 1 143 ? -3.691 1.738 9.983 1.00 96.12 143 LEU A C 1
ATOM 1165 O O . LEU A 1 143 ? -4.644 1.116 9.526 1.00 96.12 143 LEU A O 1
ATOM 1169 N N . ASP A 1 144 ? -3.777 2.416 11.130 1.00 96.50 144 ASP A N 1
ATOM 1170 C CA . ASP A 1 144 ? -4.989 2.421 11.962 1.00 96.50 144 ASP A CA 1
ATOM 1171 C C . ASP A 1 144 ? -6.223 2.935 11.203 1.00 96.50 144 ASP A C 1
ATOM 1173 O O . ASP A 1 144 ? -7.311 2.373 11.324 1.00 96.50 144 ASP A O 1
ATOM 1177 N N . LEU A 1 145 ? -6.065 3.981 10.385 1.00 95.50 145 LEU A N 1
ATOM 1178 C CA . LEU A 1 145 ? -7.147 4.510 9.548 1.00 95.50 145 LEU A CA 1
ATOM 1179 C C . LEU A 1 145 ? -7.628 3.494 8.511 1.00 95.50 145 LEU A C 1
ATOM 1181 O O . LEU A 1 145 ? -8.830 3.368 8.269 1.00 95.50 145 LEU A O 1
ATOM 1185 N N . LEU A 1 146 ? -6.696 2.763 7.907 1.00 97.50 146 LEU A N 1
ATOM 1186 C CA . LEU A 1 146 ? -7.004 1.735 6.923 1.00 97.50 146 LEU A CA 1
ATOM 1187 C C . LEU A 1 146 ? -7.649 0.500 7.560 1.00 97.50 146 LEU A C 1
ATOM 1189 O O . LEU A 1 146 ? -8.589 -0.053 6.989 1.00 97.50 146 LEU A O 1
ATOM 1193 N N . ILE A 1 147 ? -7.186 0.092 8.745 1.00 98.19 147 ILE A N 1
ATOM 1194 C CA . ILE A 1 147 ? -7.796 -0.988 9.529 1.00 98.19 147 ILE A CA 1
ATOM 1195 C C . ILE A 1 147 ? -9.224 -0.598 9.901 1.00 98.19 147 ILE A C 1
ATOM 1197 O O . ILE A 1 147 ? -10.148 -1.376 9.675 1.00 98.19 147 ILE A O 1
ATOM 1201 N N . LEU A 1 148 ? -9.421 0.618 10.413 1.00 97.50 148 LEU A N 1
ATOM 1202 C CA . LEU A 1 148 ? -10.740 1.122 10.776 1.00 97.50 148 LEU A CA 1
ATOM 1203 C C . LEU A 1 148 ? -11.702 1.085 9.586 1.00 97.50 148 LEU A C 1
ATOM 1205 O O . LEU A 1 148 ? -12.818 0.585 9.717 1.00 97.50 148 LEU A O 1
ATOM 1209 N N . TRP A 1 149 ? -11.254 1.568 8.423 1.00 97.12 149 TRP A N 1
ATOM 1210 C CA . TRP A 1 149 ? -12.029 1.503 7.187 1.00 97.12 149 TRP A CA 1
ATOM 1211 C C . TRP A 1 149 ? -12.379 0.061 6.804 1.00 97.12 149 TRP A C 1
ATOM 1213 O O . TRP A 1 149 ? -13.544 -0.221 6.535 1.00 97.12 149 TRP A O 1
ATOM 1223 N N . ALA A 1 150 ? -11.414 -0.860 6.812 1.00 98.06 150 ALA A N 1
ATOM 1224 C CA . ALA A 1 150 ? -11.663 -2.245 6.423 1.00 98.06 150 ALA A CA 1
ATOM 1225 C C . ALA A 1 150 ? -12.615 -2.966 7.382 1.00 98.06 150 ALA A C 1
ATOM 1227 O O . ALA A 1 150 ? -13.529 -3.649 6.922 1.00 98.06 150 ALA A O 1
ATOM 1228 N N . LEU A 1 151 ? -12.452 -2.786 8.696 1.00 97.75 151 LEU A N 1
ATOM 1229 C CA . LEU A 1 151 ? -13.349 -3.363 9.701 1.00 97.75 151 LEU A CA 1
ATOM 1230 C C . LEU A 1 151 ? -14.775 -2.829 9.534 1.00 97.75 151 LEU A C 1
ATOM 1232 O O . LEU A 1 151 ? -15.723 -3.608 9.469 1.00 97.75 151 LEU A O 1
ATOM 1236 N N . ALA A 1 152 ? -14.929 -1.511 9.389 1.00 95.81 152 ALA A N 1
ATOM 1237 C CA . ALA A 1 152 ? -16.238 -0.897 9.194 1.00 95.81 152 ALA A CA 1
ATOM 1238 C C . ALA A 1 152 ? -16.902 -1.368 7.886 1.00 95.81 152 ALA A C 1
ATOM 1240 O O . ALA A 1 152 ? -18.072 -1.742 7.881 1.00 95.81 152 ALA A O 1
ATOM 1241 N N . ASN A 1 153 ? -16.144 -1.424 6.787 1.00 94.62 153 ASN A N 1
ATOM 1242 C CA . ASN A 1 153 ? -16.652 -1.807 5.469 1.00 94.62 153 ASN A CA 1
ATOM 1243 C C . ASN A 1 153 ? -17.022 -3.297 5.362 1.00 94.62 153 ASN A C 1
ATOM 1245 O O . ASN A 1 153 ? -17.872 -3.667 4.558 1.00 94.62 153 ASN A O 1
ATOM 1249 N N . THR A 1 154 ? -16.411 -4.155 6.181 1.00 95.69 154 THR A N 1
ATOM 1250 C CA . THR A 1 154 ? -16.659 -5.609 6.181 1.00 95.69 154 THR A CA 1
ATOM 1251 C C . THR A 1 154 ? -17.674 -6.063 7.229 1.00 95.69 154 THR A C 1
ATOM 1253 O O . THR A 1 154 ? -17.982 -7.253 7.302 1.00 95.69 154 THR A O 1
ATOM 1256 N N . GLY A 1 155 ? -18.245 -5.128 7.997 1.00 92.56 155 GLY A N 1
ATOM 1257 C CA . GLY A 1 155 ? -19.267 -5.407 9.007 1.00 92.56 155 GLY A CA 1
ATOM 1258 C C . GLY A 1 155 ? -18.720 -5.760 10.394 1.00 92.56 155 GLY A C 1
ATOM 1259 O O . GLY A 1 155 ? -19.502 -6.078 11.288 1.00 92.56 155 GLY A O 1
ATOM 1260 N N . GLU A 1 156 ? -17.410 -5.646 10.622 1.00 94.56 156 GLU A N 1
ATOM 1261 C CA . GLU A 1 156 ? -16.757 -5.824 11.929 1.00 94.56 156 GLU A CA 1
ATOM 1262 C C . GLU A 1 156 ? -16.915 -4.564 12.809 1.00 94.56 156 GLU A C 1
ATOM 1264 O O . GLU A 1 156 ? -15.958 -4.022 13.372 1.00 94.56 156 GLU A O 1
ATOM 1269 N N . VAL A 1 157 ? -18.161 -4.095 12.927 1.00 92.94 157 VAL A N 1
ATOM 1270 C CA . VAL A 1 157 ? -18.566 -2.826 13.551 1.00 92.94 157 VAL A CA 1
ATOM 1271 C C . VAL A 1 157 ? -17.999 -2.655 14.957 1.00 92.94 157 VAL A C 1
ATOM 1273 O O . VAL A 1 157 ? -17.345 -1.656 15.244 1.00 92.94 157 VAL A O 1
ATOM 1276 N N . SER A 1 158 ? -18.184 -3.656 15.821 1.00 95.12 158 SER A N 1
ATOM 1277 C CA . SER A 1 158 ? -17.731 -3.585 17.215 1.00 95.12 158 SER A CA 1
ATOM 1278 C C . SER A 1 158 ? -16.218 -3.368 17.318 1.00 95.12 158 SER A C 1
ATOM 1280 O O . SER A 1 158 ? -15.762 -2.620 18.178 1.00 95.12 158 SER A O 1
ATOM 1282 N N . LYS A 1 159 ? -15.427 -3.988 16.433 1.00 96.69 159 LYS A N 1
ATOM 1283 C CA . LYS A 1 159 ? -13.968 -3.822 16.433 1.00 96.69 159 LYS A CA 1
ATOM 1284 C C . LYS A 1 159 ? -13.562 -2.454 15.893 1.00 96.69 159 LYS A C 1
ATOM 1286 O O . LYS A 1 159 ? -12.630 -1.848 16.418 1.00 96.69 159 LYS A O 1
ATOM 1291 N N . ALA A 1 160 ? -14.265 -1.956 14.876 1.00 96.50 160 ALA A N 1
ATOM 1292 C CA . ALA A 1 160 ? -14.061 -0.606 14.362 1.00 96.50 160 ALA A CA 1
ATOM 1293 C C . ALA A 1 160 ? -14.323 0.452 15.455 1.00 96.50 160 ALA A C 1
ATOM 1295 O O . ALA A 1 160 ? -13.510 1.355 15.662 1.00 96.50 160 ALA A O 1
ATOM 1296 N N . GLU A 1 161 ? -15.410 0.307 16.215 1.00 95.56 161 GLU A N 1
ATOM 1297 C CA . GLU A 1 161 ? -15.731 1.184 17.347 1.00 95.56 161 GLU A CA 1
ATOM 1298 C C . GLU A 1 161 ? -14.669 1.129 18.453 1.00 95.56 161 GLU A C 1
ATOM 1300 O O . GLU A 1 161 ? -14.251 2.177 18.963 1.00 95.56 161 GLU A O 1
ATOM 1305 N N . ASP A 1 162 ? -14.191 -0.070 18.797 1.00 96.94 162 ASP A N 1
ATOM 1306 C CA . ASP A 1 162 ? -13.129 -0.258 19.788 1.00 96.94 162 ASP A CA 1
ATOM 1307 C C . ASP A 1 162 ? -11.828 0.439 19.367 1.00 96.94 162 ASP A C 1
ATOM 1309 O O . ASP A 1 162 ? -11.229 1.172 20.168 1.00 96.94 162 ASP A O 1
ATOM 1313 N N . LEU A 1 163 ? -11.419 0.279 18.104 1.00 97.00 163 LEU A N 1
ATOM 1314 C CA . LEU A 1 163 ? -10.249 0.954 17.543 1.00 97.00 163 LEU A CA 1
ATOM 1315 C C . LEU A 1 163 ? -10.420 2.480 17.576 1.00 97.00 163 LEU A C 1
ATOM 1317 O O . LEU A 1 163 ? -9.546 3.190 18.084 1.00 97.00 163 LEU A O 1
ATOM 1321 N N . LEU A 1 16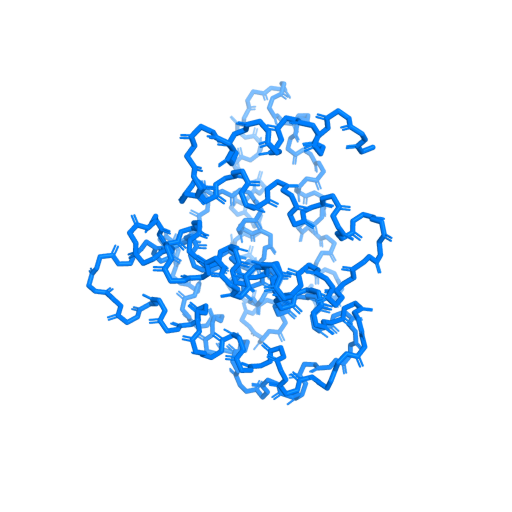4 ? -11.563 3.005 17.122 1.00 95.50 164 LEU A N 1
ATOM 1322 C CA . LEU A 1 164 ? -11.849 4.445 17.142 1.00 95.50 164 LEU A CA 1
ATOM 1323 C C . LEU A 1 164 ? -11.796 5.016 18.566 1.00 95.50 164 LEU A C 1
ATOM 1325 O O . LEU A 1 164 ? -11.209 6.080 18.807 1.00 95.50 164 LEU A O 1
ATOM 1329 N N . LYS A 1 165 ? -12.400 4.319 19.531 1.00 95.50 165 LYS A N 1
ATOM 1330 C CA . LYS A 1 165 ? -12.391 4.716 20.944 1.00 95.50 165 LYS A CA 1
ATOM 1331 C C . LYS A 1 165 ? -10.971 4.735 21.501 1.00 95.50 165 LYS A C 1
ATOM 1333 O O . LYS A 1 165 ? -10.603 5.676 22.215 1.00 95.50 165 LYS A O 1
ATOM 1338 N N . GLY A 1 166 ? -10.163 3.736 21.163 1.00 95.31 166 GLY A N 1
ATOM 1339 C CA . GLY A 1 166 ? -8.759 3.684 21.544 1.00 95.31 166 GLY A CA 1
ATOM 1340 C C . GLY A 1 166 ? -7.938 4.823 20.943 1.00 95.31 166 GLY A C 1
ATOM 1341 O O . GLY A 1 166 ? -7.203 5.485 21.680 1.00 95.31 166 GLY A O 1
ATOM 1342 N N . LEU A 1 167 ? -8.123 5.134 19.656 1.00 94.00 167 LEU A N 1
ATOM 1343 C CA . LEU A 1 167 ? -7.472 6.268 18.988 1.00 94.00 167 LEU A CA 1
ATOM 1344 C C . LEU A 1 167 ? -7.811 7.598 19.677 1.00 94.00 167 LEU A C 1
ATOM 1346 O O . LEU A 1 167 ? -6.902 8.352 20.038 1.00 94.00 167 LEU A O 1
ATOM 1350 N N . LYS A 1 168 ? -9.096 7.851 19.965 1.00 93.19 168 LYS A N 1
ATOM 1351 C CA . LYS A 1 168 ? -9.553 9.045 20.704 1.00 93.19 168 LYS A CA 1
ATOM 1352 C C . LYS A 1 168 ? -8.962 9.116 22.115 1.00 93.19 168 LYS A C 1
ATOM 1354 O O . LYS A 1 168 ? -8.510 10.177 22.546 1.00 93.19 168 LYS A O 1
ATOM 1359 N N . SER A 1 169 ? -8.919 7.992 22.834 1.00 94.69 169 SER A N 1
ATOM 1360 C CA . SER A 1 169 ? -8.329 7.925 24.179 1.00 94.69 169 SER A CA 1
ATOM 1361 C C . SER A 1 169 ? -6.822 8.186 24.172 1.00 94.69 169 SER A C 1
ATOM 1363 O O . SER A 1 169 ? -6.297 8.836 25.077 1.00 94.69 169 SER A O 1
ATOM 1365 N N . ARG A 1 170 ? -6.101 7.685 23.164 1.00 92.12 170 ARG A N 1
ATOM 1366 C CA . ARG A 1 170 ? -4.660 7.924 23.021 1.00 92.12 170 ARG A CA 1
ATOM 1367 C C . ARG A 1 170 ? -4.391 9.379 22.677 1.00 92.12 170 ARG A C 1
ATOM 1369 O O . ARG A 1 170 ? -3.534 9.978 23.318 1.00 92.12 170 ARG A O 1
ATOM 1376 N N . HIS A 1 171 ? -5.136 9.952 21.733 1.00 91.94 171 HIS A N 1
ATOM 1377 C CA . HIS A 1 171 ? -5.033 11.365 21.360 1.00 91.94 171 HIS A CA 1
ATOM 1378 C C . HIS A 1 171 ? -5.245 12.293 22.562 1.00 91.94 171 HIS A C 1
ATOM 1380 O O . HIS A 1 171 ? -4.391 13.135 22.837 1.00 91.94 171 HIS A O 1
ATOM 1386 N N . SER A 1 172 ? -6.286 12.080 23.373 1.00 92.62 172 SER A N 1
ATOM 1387 C CA . SER A 1 172 ? -6.553 12.930 24.547 1.00 92.62 172 SER A CA 1
ATOM 1388 C C . SER A 1 172 ? -5.449 12.894 25.614 1.00 92.62 172 SER A C 1
ATOM 1390 O O . SER A 1 172 ? -5.288 13.856 26.363 1.00 92.62 172 SER A O 1
ATOM 1392 N N . LYS A 1 173 ? -4.648 11.822 25.652 1.00 93.00 173 LYS A N 1
ATOM 1393 C CA . LYS A 1 173 ? -3.501 11.654 26.562 1.00 93.00 173 LYS A CA 1
ATOM 1394 C C . LYS A 1 173 ? -2.178 12.190 26.002 1.00 93.00 173 LYS A C 1
ATOM 1396 O O . LYS A 1 173 ? -1.174 12.183 26.712 1.00 93.00 173 LYS A O 1
ATOM 1401 N N . MET A 1 174 ? -2.134 12.616 24.739 1.00 92.44 174 MET A N 1
ATOM 1402 C CA . MET A 1 174 ? -0.925 13.176 24.131 1.00 92.44 174 MET A CA 1
ATOM 1403 C C . MET A 1 174 ? -0.665 14.613 24.588 1.00 92.44 174 MET A C 1
ATOM 1405 O O . MET A 1 174 ? -1.565 15.342 24.991 1.00 92.44 174 MET A O 1
ATOM 1409 N N . ILE A 1 175 ? 0.588 15.055 24.464 1.00 94.25 175 ILE A N 1
ATOM 1410 C CA . ILE A 1 175 ? 0.933 16.472 24.625 1.00 94.25 175 ILE A CA 1
ATOM 1411 C C . ILE A 1 175 ? 0.245 17.323 23.546 1.00 94.25 175 ILE A C 1
ATOM 1413 O O . ILE A 1 175 ? 0.095 16.868 22.411 1.00 94.25 175 ILE A O 1
ATOM 1417 N N . LYS A 1 176 ? -0.086 18.583 23.862 1.00 90.94 176 LYS A N 1
ATOM 1418 C CA . LYS A 1 176 ? -0.825 19.497 22.963 1.00 90.94 176 LYS A CA 1
ATOM 1419 C C . LYS A 1 176 ? -0.268 19.561 21.538 1.00 90.94 176 LYS A C 1
ATOM 1421 O O . LYS A 1 176 ? -1.004 19.356 20.584 1.00 90.94 176 LYS A O 1
ATOM 1426 N N . LYS A 1 177 ? 1.053 19.718 21.388 1.00 91.00 177 LYS A N 1
ATOM 1427 C CA . LYS A 1 177 ? 1.710 19.743 20.069 1.00 91.00 177 LYS A CA 1
ATOM 1428 C C . LYS A 1 177 ? 1.414 18.487 19.238 1.00 91.00 177 LYS A C 1
ATOM 1430 O O . LYS A 1 177 ? 1.226 18.562 18.032 1.00 91.00 177 LYS A O 1
ATOM 1435 N N . LYS A 1 178 ? 1.392 17.313 19.875 1.00 85.88 178 LYS A N 1
ATOM 1436 C CA . LYS A 1 178 ? 1.107 16.046 19.191 1.00 85.88 178 LYS A CA 1
ATOM 1437 C C . LYS A 1 178 ? -0.394 15.866 18.946 1.00 85.88 178 LYS A C 1
ATOM 1439 O O . LYS A 1 178 ? -0.759 15.305 17.921 1.00 85.88 178 LYS A O 1
ATOM 1444 N N . GLN A 1 179 ? -1.246 16.385 19.831 1.00 87.69 179 GLN A N 1
ATOM 1445 C CA . GLN A 1 179 ? -2.692 16.445 19.600 1.00 87.69 179 GLN A CA 1
ATOM 1446 C C . GLN A 1 179 ? -3.021 17.250 18.344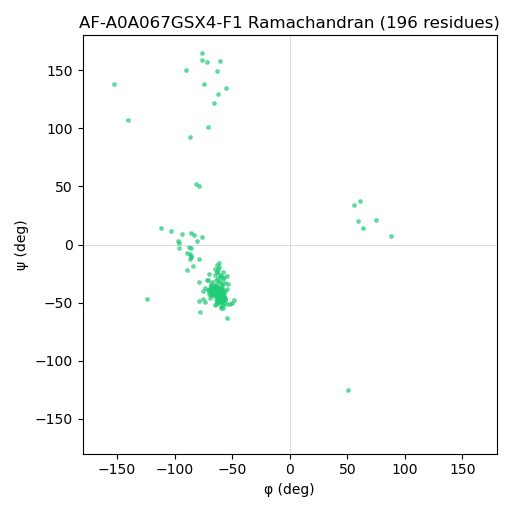 1.00 87.69 179 GLN A C 1
ATOM 1448 O O . GLN A 1 179 ? -3.773 16.764 17.508 1.00 87.69 179 GLN A O 1
ATOM 1453 N N . GLU A 1 180 ? -2.412 18.425 18.181 1.00 87.50 180 GLU A N 1
ATOM 1454 C CA . GLU A 1 180 ? -2.574 19.269 16.991 1.00 87.50 180 GLU A CA 1
ATOM 1455 C C . GLU A 1 180 ? -2.129 18.536 15.719 1.00 87.50 180 GLU A C 1
ATOM 1457 O O . GLU A 1 180 ? -2.876 18.490 14.745 1.00 87.50 180 GLU A O 1
ATOM 1462 N N . LEU A 1 181 ? -0.962 17.878 15.748 1.00 84.94 181 LEU A N 1
ATOM 1463 C CA . LEU A 1 181 ? -0.456 17.099 14.609 1.00 84.94 181 LEU A CA 1
ATOM 1464 C C . LEU A 1 181 ? -1.355 15.911 14.237 1.00 84.94 181 LEU A C 1
ATOM 1466 O O . LEU A 1 181 ? -1.459 15.567 13.063 1.00 84.94 181 LEU A O 1
ATOM 1470 N N . MET A 1 182 ? -1.990 15.267 15.219 1.00 84.75 182 MET A N 1
ATOM 1471 C CA . MET A 1 182 ? -2.822 14.077 15.001 1.00 84.75 182 MET A CA 1
ATOM 1472 C C . MET A 1 182 ? -4.319 14.387 14.869 1.00 84.75 182 MET A C 1
ATOM 1474 O O . MET A 1 182 ? -5.102 13.473 14.611 1.00 84.75 182 MET A O 1
ATOM 1478 N N . GLN A 1 183 ? -4.727 15.652 15.012 1.00 86.00 183 GLN A N 1
ATOM 1479 C CA . GLN A 1 183 ? -6.134 16.061 15.007 1.00 86.00 183 GLN A CA 1
ATOM 1480 C C . GLN A 1 183 ? -6.845 15.644 13.717 1.00 86.00 183 GLN A C 1
ATOM 1482 O O . GLN A 1 183 ? -7.938 15.083 13.771 1.00 86.00 183 GLN A O 1
ATOM 1487 N N . THR A 1 184 ? -6.206 15.866 12.566 1.00 85.19 184 THR A N 1
ATOM 1488 C CA . THR A 1 184 ? -6.756 15.484 11.259 1.00 85.19 184 THR A CA 1
ATOM 1489 C C . THR A 1 184 ? -6.975 13.979 11.164 1.00 85.19 184 THR A C 1
ATOM 1491 O O . THR A 1 184 ? -8.023 13.550 10.695 1.00 85.19 184 THR A O 1
ATOM 1494 N N . GLY A 1 185 ? -6.032 13.172 11.662 1.00 82.00 185 GLY A N 1
ATOM 1495 C CA . GLY A 1 185 ? -6.167 11.714 11.668 1.00 82.00 185 GLY A CA 1
ATOM 1496 C C . GLY A 1 185 ? -7.394 11.266 12.459 1.00 82.00 185 GLY A C 1
ATOM 1497 O O . GLY A 1 185 ? -8.226 10.539 11.934 1.00 82.00 185 GLY A O 1
ATOM 1498 N N . VAL A 1 186 ? -7.566 11.778 13.682 1.00 82.88 186 VAL A N 1
ATOM 1499 C CA . VAL A 1 186 ? -8.713 11.433 14.546 1.00 82.88 186 VAL A CA 1
ATOM 1500 C C . VAL A 1 186 ? -10.052 11.896 13.959 1.00 82.88 186 VAL A C 1
ATOM 1502 O O . VAL A 1 186 ? -11.068 11.210 14.122 1.00 82.88 186 VAL A O 1
ATOM 1505 N N . GLN A 1 187 ? -10.066 13.044 13.277 1.00 85.69 187 GLN A N 1
ATOM 1506 C CA . GLN A 1 187 ? -11.257 13.523 12.580 1.00 85.69 187 GLN A CA 1
ATOM 1507 C C . GLN A 1 187 ? -11.637 12.567 11.444 1.00 85.69 187 GLN A C 1
ATOM 1509 O O . GLN A 1 187 ? -12.752 12.054 11.443 1.00 85.69 187 GLN A O 1
ATOM 1514 N N . VAL A 1 188 ? -10.683 12.229 10.569 1.00 83.81 188 VAL A N 1
ATOM 1515 C CA . VAL A 1 188 ? -10.897 11.274 9.470 1.00 83.81 188 VAL A CA 1
ATOM 1516 C C . VAL A 1 188 ? -11.345 9.911 10.001 1.00 83.81 188 VAL A C 1
ATOM 1518 O O . VAL A 1 188 ? -12.244 9.306 9.425 1.00 83.81 188 VAL A O 1
ATOM 1521 N N . SER A 1 189 ? -10.797 9.441 11.129 1.00 80.00 189 SER A N 1
ATOM 1522 C CA . SER A 1 189 ? -11.263 8.198 11.762 1.00 80.00 189 SER A CA 1
ATOM 1523 C C . SER A 1 189 ? -12.758 8.248 12.094 1.00 80.00 189 SER A C 1
ATOM 1525 O O . SER A 1 189 ? -13.479 7.280 11.879 1.00 80.00 189 SER A O 1
ATOM 1527 N N . SER A 1 190 ? -13.235 9.379 12.617 1.00 80.31 190 SER A N 1
ATOM 1528 C CA . SER A 1 190 ? -14.653 9.542 12.957 1.00 80.31 190 SER A CA 1
ATOM 1529 C C . SER A 1 190 ? -15.526 9.616 11.701 1.00 80.31 190 SER A C 1
ATOM 1531 O O . SER A 1 190 ? -16.607 9.033 11.678 1.00 80.31 190 SER A O 1
ATOM 1533 N N . ASP A 1 191 ? -15.040 10.275 10.649 1.00 83.06 191 ASP A N 1
ATOM 1534 C CA . ASP A 1 191 ? -15.759 10.418 9.380 1.00 83.06 191 ASP A CA 1
ATOM 1535 C C . ASP A 1 191 ? -15.889 9.074 8.638 1.00 83.06 191 ASP A C 1
ATOM 1537 O O . ASP A 1 191 ? -16.937 8.786 8.062 1.00 83.06 191 ASP A O 1
ATOM 1541 N N . ILE A 1 192 ? -14.863 8.214 8.698 1.00 81.00 192 ILE A N 1
ATOM 1542 C CA . ILE A 1 192 ? -14.902 6.854 8.131 1.00 81.00 192 ILE A CA 1
ATOM 1543 C C . ILE A 1 192 ? -16.048 6.040 8.741 1.00 81.00 192 ILE A C 1
ATOM 1545 O O . ILE A 1 192 ? -16.801 5.402 8.004 1.00 81.00 192 ILE A O 1
ATOM 1549 N N . CYS A 1 193 ? -16.204 6.086 10.066 1.00 76.62 193 CYS A N 1
ATOM 1550 C CA . CYS A 1 193 ? -17.297 5.410 10.762 1.00 76.62 193 CYS A CA 1
ATOM 1551 C C . CYS A 1 193 ? -18.667 5.922 10.289 1.00 76.62 193 CYS A C 1
ATOM 1553 O O . CYS A 1 193 ? -19.509 5.113 9.908 1.00 76.62 193 CYS A O 1
ATOM 1555 N N . LEU A 1 194 ? -18.842 7.246 10.187 1.00 76.31 19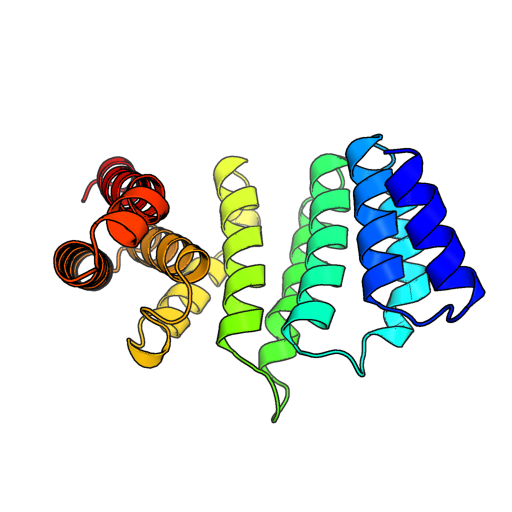4 LEU A N 1
ATOM 1556 C CA . LEU A 1 194 ? -20.089 7.857 9.709 1.00 76.31 194 LEU A CA 1
ATOM 1557 C C . LEU A 1 194 ? -20.448 7.419 8.280 1.00 76.31 194 LEU A C 1
ATOM 1559 O O . LEU A 1 194 ? -21.598 7.081 8.002 1.00 76.31 194 LEU A O 1
ATOM 1563 N N . ILE A 1 195 ? -19.470 7.392 7.368 1.00 75.69 195 ILE A N 1
ATOM 1564 C CA . ILE A 1 195 ? -19.672 6.951 5.975 1.00 75.69 195 ILE A CA 1
ATOM 1565 C C . ILE A 1 195 ? -20.072 5.469 5.925 1.00 75.69 195 ILE A C 1
ATOM 1567 O O . ILE A 1 195 ? -20.909 5.070 5.113 1.00 75.69 195 ILE A O 1
ATOM 1571 N N . CYS A 1 196 ? -19.508 4.652 6.814 1.00 72.38 196 CYS A N 1
ATOM 1572 C CA . CYS A 1 196 ? -19.812 3.226 6.905 1.00 72.38 196 CYS A CA 1
ATOM 1573 C C . CYS A 1 196 ? -21.086 2.919 7.718 1.00 72.38 196 CYS A C 1
ATOM 1575 O O . CYS A 1 196 ? -21.382 1.748 7.931 1.00 72.38 196 CYS A O 1
ATOM 1577 N N . HIS A 1 197 ? -21.860 3.944 8.104 1.00 67.44 197 HIS A N 1
ATOM 1578 C CA . HIS A 1 197 ? -23.105 3.829 8.877 1.00 67.44 197 HIS A CA 1
ATOM 1579 C C . HIS A 1 197 ? -22.917 3.183 10.261 1.00 67.44 197 HIS A C 1
ATOM 1581 O O . HIS A 1 197 ? -23.774 2.426 10.723 1.00 67.44 197 HIS A O 1
ATOM 1587 N N . LEU A 1 198 ? -21.793 3.507 10.905 1.00 54.97 198 LEU A N 1
ATOM 1588 C CA . LEU A 1 198 ? -21.562 3.338 12.341 1.00 54.97 198 LEU A CA 1
ATOM 1589 C C . LEU A 1 198 ? -22.013 4.599 13.084 1.00 54.97 198 LEU A C 1
ATOM 1591 O O . LEU A 1 198 ? -22.758 4.467 14.077 1.00 54.97 198 LEU A O 1
#

Mean predicted aligned error: 3.74 Å

pLDDT: mean 94.97, std 5.99, range [54.97, 98.81]

Organism: Citrus sinensis (NCBI:txid2711)

Nearest PDB structures (foldseek):
  7x9r-assembly1_A  TM=5.323E-01  e=1.018E-02  Listeria monocytogenes
  4i1a-assembly3_A  TM=4.352E-01  e=1.273E-01  Bacillus subtilis subsp. subtilis str. 168
  7v1l-assembly1_B-2  TM=4.622E-01  e=1.398E-01  Homo sapiens
  9e8q-assembly1_V  TM=6.673E-01  e=1.519E+00  Homo sapiens
  6x9o-assembly1_B  TM=4.135E-01  e=9.081E-01  Homo sapiens

InterPro domains:
  IPR033891 Tetratricopeptide repeat protein 38 [PTHR16263] (1-189)